Protein AF-A0A924CR63-F1 (afdb_monomer)

Foldseek 3Di:
DDDDPPPPPPPPPDDDPDDPPPDPPPPPVPPPPPDDDPVLVVLQVQLVVLCVVLVVCVVVVVLVSSLVSLVSSLVSCVVNVPLVSNLVSLLSNLVSCVSVVNLVSNLVSLVVSLVSCVVVVVLVSNLSSLQSNLVSCVSVLNLVSNLVSLVVSLVSCVVVVVLVSNLSSLQSNLSSCVSVVVLVSNLVSLVSSLVSCVVVVVLVSNLVSLQSNLVSCVSVVNLVSSLVSLVVSLVSCVVVVPLVSNLVSLCSNLVSCVVVVNLVSSLVSLVVSLVSCVVVVVLVSNLVSLCSNLVSCVVVVVLVSSLVSLVVSLVSCLVVVPPVSNVVSLVSNLVSCVVVVNVVVNVVSVPDDSDDD

Secondary structure (DSSP, 8-state):
-----------------------------TTSTT---HHHHHHHHHHHHHHHHHHHHHHTT-HHHHHHHHHHHHHHHHHTT-HHHHHHHHHHHHHHHHHTT-HHHHHHHHHHHHHHHHHHT-HHHHHHHHHHHHHHHHHTT-HHHHHHHHHHHHHHHHHHT-HHHHHHHHHHHHHHHHHTT-HHHHHHHHHHHHHHHHHHT-HHHHHHHHHHHHHHHHHTT-HHHHHHHHHHHHHHHHHTT-HHHHHHHHHHHHHHHHHTT-HHHHHHHHHHHHHHHHHTT-HHHHHHHHHHHHHHHHHTT-HHHHHHHHHHHHHHHHHTT-HHHHHHHHHHHHHHHHHHT-HHHHHHHHH--SS--

Nearest PDB structures (foldseek):
  6hc2-assembly1_C  TM=9.014E-01  e=1.783E-15  Homo sapiens
  5a6c-assembly2_A  TM=7.748E-01  e=2.358E-13  Homo sapiens
  4jhr-assembly1_B  TM=9.208E-01  e=1.010E-09  Mus musculus
  4jhr-assembly1_A  TM=9.208E-01  e=1.097E-09  Mus musculus
  5l9u-assembly1_O  TM=4.123E-01  e=1.560E-05  Homo sapiens

Structure (mmCIF, N/CA/C/O backbone):
data_AF-A0A924CR63-F1
#
_entry.id   AF-A0A924CR63-F1
#
loop_
_atom_site.group_PDB
_atom_site.id
_atom_site.type_symbol
_atom_site.label_atom_id
_atom_site.label_alt_id
_atom_site.label_comp_id
_atom_site.label_asym_id
_atom_site.label_entity_id
_atom_site.label_seq_id
_atom_site.pdbx_PDB_ins_code
_atom_site.Cartn_x
_atom_site.Cartn_y
_atom_site.Cartn_z
_atom_site.occupancy
_atom_site.B_iso_or_equiv
_atom_site.auth_seq_id
_atom_site.auth_comp_id
_atom_site.auth_asym_id
_atom_site.auth_atom_id
_atom_site.pdbx_PDB_model_num
ATOM 1 N N . MET A 1 1 ? -25.023 19.785 8.328 1.00 27.55 1 MET A N 1
ATOM 2 C CA . MET A 1 1 ? -24.451 18.640 7.590 1.00 27.55 1 MET A CA 1
ATOM 3 C C . MET A 1 1 ? -22.949 18.688 7.793 1.00 27.55 1 MET A C 1
ATOM 5 O O . MET A 1 1 ? -22.364 19.672 7.357 1.00 27.55 1 MET A O 1
ATOM 9 N N . PRO A 1 2 ? -22.331 17.762 8.539 1.00 28.20 2 PRO A N 1
ATOM 10 C CA . PRO A 1 2 ? -20.897 17.831 8.756 1.00 28.20 2 PRO A CA 1
ATOM 11 C C . PRO A 1 2 ? -20.175 17.216 7.554 1.00 28.20 2 PRO A C 1
ATOM 13 O O . PRO A 1 2 ? -20.495 16.112 7.120 1.00 28.20 2 PRO A O 1
ATOM 16 N N . GLN A 1 3 ? -19.227 17.977 7.011 1.00 23.59 3 GLN A N 1
ATOM 17 C CA . GLN A 1 3 ? -18.248 17.521 6.036 1.00 23.59 3 GLN A CA 1
ATOM 18 C C . GLN A 1 3 ? -17.446 16.378 6.665 1.00 23.59 3 GLN A C 1
ATOM 20 O O . GLN A 1 3 ? -16.714 16.579 7.631 1.00 23.59 3 GLN A O 1
ATOM 25 N N . THR A 1 4 ? -17.609 15.169 6.138 1.00 25.58 4 THR A N 1
ATOM 26 C CA . THR A 1 4 ? -16.697 14.061 6.400 1.00 25.58 4 THR A CA 1
ATOM 27 C C . THR A 1 4 ? -15.371 14.390 5.733 1.00 25.58 4 THR A C 1
ATOM 29 O O . THR A 1 4 ? -15.224 14.242 4.519 1.00 25.58 4 THR A O 1
ATOM 32 N N . SER A 1 5 ? -14.425 14.879 6.529 1.00 23.83 5 SER A N 1
ATOM 33 C CA . SER A 1 5 ? -13.012 14.934 6.187 1.00 23.83 5 SER A CA 1
ATOM 34 C C . SER A 1 5 ? -12.570 13.523 5.810 1.00 23.83 5 SER A C 1
ATOM 36 O O . SER A 1 5 ? -12.491 12.640 6.661 1.00 23.83 5 SER A O 1
ATOM 38 N N . ILE A 1 6 ? -12.351 13.298 4.517 1.00 25.81 6 ILE A N 1
ATOM 39 C CA . ILE A 1 6 ? -11.636 12.126 4.027 1.00 25.81 6 ILE A CA 1
ATOM 40 C C . ILE A 1 6 ? -10.208 12.316 4.535 1.00 25.81 6 ILE A C 1
ATOM 42 O O . ILE A 1 6 ? -9.458 13.126 3.993 1.00 25.81 6 ILE A O 1
ATOM 46 N N . GLU A 1 7 ? -9.875 11.653 5.645 1.00 23.75 7 GLU A N 1
ATOM 47 C CA . GLU A 1 7 ? -8.487 11.467 6.050 1.00 23.75 7 GLU A CA 1
ATOM 48 C C . GLU A 1 7 ? -7.761 10.887 4.836 1.00 23.75 7 GLU A C 1
ATOM 50 O O . GLU A 1 7 ? -8.135 9.836 4.310 1.00 23.75 7 GLU A O 1
ATOM 55 N N . ALA A 1 8 ? -6.778 11.634 4.338 1.00 24.23 8 ALA A N 1
ATOM 56 C CA . ALA A 1 8 ? -5.832 11.135 3.366 1.00 24.23 8 ALA A CA 1
ATOM 57 C C . ALA A 1 8 ? -5.124 9.948 4.023 1.00 24.23 8 ALA A C 1
ATOM 59 O O . ALA A 1 8 ? -4.232 10.133 4.851 1.00 24.23 8 ALA A O 1
ATOM 60 N N . ASP A 1 9 ? -5.576 8.735 3.698 1.00 25.98 9 ASP A N 1
ATOM 61 C CA . ASP A 1 9 ? -4.830 7.512 3.955 1.00 25.98 9 ASP A CA 1
ATOM 62 C C . ASP A 1 9 ? -3.443 7.732 3.348 1.00 25.98 9 ASP A C 1
ATOM 64 O O . ASP A 1 9 ? -3.281 7.774 2.124 1.00 25.98 9 ASP A O 1
ATOM 68 N N . GLY A 1 10 ? -2.457 7.938 4.221 1.00 22.62 10 GLY A N 1
ATOM 69 C CA . GLY A 1 10 ? -1.055 7.897 3.860 1.00 22.62 10 GLY A CA 1
ATOM 70 C C . GLY A 1 10 ? -0.820 6.579 3.145 1.00 22.62 10 GLY A C 1
ATOM 71 O O . GLY A 1 10 ? -0.908 5.507 3.743 1.00 22.62 10 GLY A O 1
ATOM 72 N N . VAL A 1 11 ? -0.597 6.662 1.839 1.00 27.42 11 VAL A N 1
ATOM 73 C CA . VAL A 1 11 ? -0.091 5.547 1.057 1.00 27.42 11 VAL A CA 1
ATOM 74 C C . VAL A 1 11 ? 1.326 5.328 1.574 1.00 27.42 11 VAL A C 1
ATOM 76 O O . VAL A 1 11 ? 2.239 6.054 1.191 1.00 27.42 11 VAL A O 1
ATOM 79 N N . GLU A 1 12 ? 1.486 4.388 2.508 1.00 25.31 12 GLU A N 1
ATOM 80 C CA . GLU A 1 12 ? 2.774 3.745 2.766 1.00 25.31 12 GLU A CA 1
ATOM 81 C C . GLU A 1 12 ? 3.314 3.307 1.401 1.00 25.31 12 GLU A C 1
ATOM 83 O O . GLU A 1 12 ? 2.730 2.460 0.719 1.00 25.31 12 GLU A O 1
ATOM 88 N N . ALA A 1 13 ? 4.380 3.976 0.966 1.00 29.59 13 ALA A N 1
ATOM 89 C CA . ALA A 1 13 ? 5.203 3.559 -0.150 1.00 29.59 13 ALA A CA 1
ATOM 90 C C . ALA A 1 13 ? 5.999 2.325 0.297 1.00 29.59 13 ALA A C 1
ATOM 92 O O . ALA A 1 13 ? 7.188 2.412 0.584 1.00 29.59 13 ALA A O 1
ATOM 93 N N . ASP A 1 14 ? 5.326 1.182 0.394 1.00 26.48 14 ASP A N 1
ATOM 94 C CA . ASP A 1 14 ? 5.974 -0.102 0.641 1.00 26.48 14 ASP A CA 1
ATOM 95 C C . ASP A 1 14 ? 6.389 -0.724 -0.700 1.00 26.48 14 ASP A C 1
ATOM 97 O O . ASP A 1 14 ? 5.614 -1.380 -1.391 1.00 26.48 14 ASP A O 1
ATOM 101 N N . ILE A 1 15 ? 7.623 -0.381 -1.078 1.00 32.31 15 ILE A N 1
ATOM 102 C CA . ILE A 1 15 ? 8.699 -1.245 -1.588 1.00 32.31 15 ILE A CA 1
ATOM 103 C C . ILE A 1 15 ? 8.268 -2.456 -2.441 1.00 32.31 15 ILE A C 1
ATOM 105 O O . ILE A 1 15 ? 7.915 -3.511 -1.924 1.00 32.31 15 ILE A O 1
ATOM 109 N N . GLU A 1 16 ? 8.523 -2.358 -3.748 1.00 28.19 16 GLU A N 1
ATOM 110 C CA . GLU A 1 16 ? 9.057 -3.476 -4.539 1.00 28.19 16 GLU A CA 1
ATOM 111 C C . GLU A 1 16 ? 10.405 -3.052 -5.140 1.00 28.19 16 GLU A C 1
ATOM 113 O O . GLU A 1 16 ? 10.530 -2.689 -6.309 1.00 28.19 16 GLU A O 1
ATOM 118 N N . GLY A 1 17 ? 11.433 -3.076 -4.294 1.00 31.41 17 GLY A N 1
ATOM 119 C CA . GLY A 1 17 ? 12.785 -3.395 -4.725 1.00 31.41 17 GLY A CA 1
ATOM 120 C C . GLY A 1 17 ? 12.965 -4.901 -4.573 1.00 31.41 17 GLY A C 1
ATOM 121 O O . GLY A 1 17 ? 13.127 -5.366 -3.455 1.00 31.41 17 GLY A O 1
ATOM 122 N N . ASP A 1 18 ? 12.836 -5.652 -5.667 1.00 28.55 18 ASP A N 1
ATOM 123 C CA . ASP A 1 18 ? 13.670 -6.829 -5.958 1.00 28.55 18 ASP A CA 1
ATOM 124 C C . ASP A 1 18 ? 13.245 -7.485 -7.278 1.00 28.55 18 ASP A C 1
ATOM 126 O O . ASP A 1 18 ? 12.455 -8.422 -7.327 1.00 28.55 18 ASP A O 1
ATOM 130 N N . LEU A 1 19 ? 13.828 -7.005 -8.377 1.00 29.36 19 LEU A N 1
ATOM 131 C CA . LEU A 1 19 ? 14.156 -7.830 -9.541 1.00 29.36 19 LEU A CA 1
ATOM 132 C C . LEU A 1 19 ? 15.479 -7.324 -10.132 1.00 29.36 19 LEU A C 1
ATOM 134 O O . LEU A 1 19 ? 15.570 -6.997 -11.316 1.00 29.36 19 LEU A O 1
ATOM 138 N N . LEU A 1 20 ? 16.542 -7.307 -9.319 1.00 28.73 20 LEU A N 1
ATOM 139 C CA . LEU A 1 20 ? 17.886 -7.488 -9.863 1.00 28.73 20 LEU A CA 1
ATOM 140 C C . LEU A 1 20 ? 18.015 -8.957 -10.265 1.00 28.73 20 LEU A C 1
ATOM 142 O O . LEU A 1 20 ? 18.600 -9.793 -9.575 1.00 28.73 20 LEU A O 1
ATOM 146 N N . GLY A 1 21 ? 17.447 -9.266 -11.430 1.00 27.75 21 GLY A N 1
ATOM 147 C CA . GLY A 1 21 ? 17.858 -10.413 -12.213 1.00 27.75 21 GLY A CA 1
ATOM 148 C C . GLY A 1 21 ? 19.340 -10.261 -12.534 1.00 27.75 21 GLY A C 1
ATOM 149 O O . GLY A 1 21 ? 19.719 -9.677 -13.546 1.00 27.75 21 GLY A O 1
ATOM 150 N N . ARG A 1 22 ? 20.195 -10.803 -11.665 1.00 36.75 22 ARG A N 1
ATOM 151 C CA . ARG A 1 22 ? 21.534 -11.235 -12.047 1.00 36.75 22 ARG A CA 1
ATOM 152 C C . ARG A 1 22 ? 21.382 -12.300 -13.125 1.00 36.75 22 ARG A C 1
ATOM 154 O O . ARG A 1 22 ? 21.142 -13.458 -12.812 1.00 36.75 22 ARG A O 1
ATOM 161 N N . SER A 1 23 ? 21.501 -11.883 -14.378 1.00 34.22 23 SER A N 1
ATOM 162 C CA . SER A 1 23 ? 22.134 -12.614 -15.484 1.00 34.22 23 SER A CA 1
ATOM 163 C C . SER A 1 23 ? 21.807 -11.889 -16.788 1.00 34.22 23 SER A C 1
ATOM 165 O O . SER A 1 23 ? 21.026 -12.359 -17.606 1.00 34.22 23 SER A O 1
ATOM 167 N N . GLY A 1 24 ? 22.410 -10.718 -16.964 1.00 31.97 24 GLY A N 1
ATOM 168 C CA . GLY A 1 24 ? 22.628 -10.114 -18.273 1.00 31.97 24 GLY A CA 1
ATOM 169 C C . GLY A 1 24 ? 24.123 -9.913 -18.450 1.00 31.97 24 GLY A C 1
ATOM 170 O O . GLY A 1 24 ? 24.583 -8.787 -18.598 1.00 31.97 24 GLY A O 1
ATOM 171 N N . ARG A 1 25 ? 24.910 -10.991 -18.321 1.00 33.25 25 ARG A N 1
ATOM 172 C CA . ARG A 1 25 ? 26.261 -10.981 -18.885 1.00 33.25 25 ARG A CA 1
ATOM 173 C C . ARG A 1 25 ? 26.019 -10.763 -20.373 1.00 33.25 25 ARG A C 1
ATOM 175 O O . ARG A 1 25 ? 25.264 -11.534 -20.953 1.00 33.25 25 ARG A O 1
ATOM 182 N N . LEU A 1 26 ? 26.544 -9.674 -20.932 1.00 33.28 26 LEU A N 1
ATOM 183 C CA . LEU A 1 26 ? 26.543 -9.471 -22.374 1.00 33.28 26 LEU A CA 1
ATOM 184 C C . LEU A 1 26 ? 27.079 -10.764 -22.993 1.00 33.28 26 LEU A C 1
ATOM 186 O O . LEU A 1 26 ? 28.267 -11.065 -22.846 1.00 33.28 26 LEU A O 1
ATOM 190 N N . ASP A 1 27 ? 26.203 -11.534 -23.637 1.00 30.89 27 ASP A N 1
ATOM 191 C CA . ASP A 1 27 ? 26.621 -12.416 -24.711 1.00 30.89 27 ASP A CA 1
ATOM 192 C C . ASP A 1 27 ? 27.121 -11.464 -25.793 1.00 30.89 27 ASP A C 1
ATOM 194 O O . ASP A 1 27 ? 26.379 -10.963 -26.636 1.00 30.89 27 ASP A O 1
ATOM 198 N N . LEU A 1 28 ? 28.403 -11.119 -25.677 1.00 37.50 28 LEU A N 1
ATOM 199 C CA . LEU A 1 28 ? 29.185 -10.574 -26.766 1.00 37.50 28 LEU A CA 1
ATOM 200 C C . LEU A 1 28 ? 29.278 -11.706 -27.790 1.00 37.50 28 LEU A C 1
ATOM 202 O O . LEU A 1 28 ? 30.266 -12.439 -27.833 1.00 37.50 28 LEU A O 1
ATOM 206 N N . GLU A 1 29 ? 28.208 -11.893 -28.566 1.00 32.44 29 GLU A N 1
ATOM 207 C CA . GLU A 1 29 ? 28.282 -12.651 -29.802 1.00 32.44 29 GLU A CA 1
ATOM 208 C C . GLU A 1 29 ? 29.437 -12.062 -30.610 1.00 32.44 29 GLU A C 1
ATOM 210 O O . GLU A 1 29 ? 29.527 -10.862 -30.885 1.00 32.44 29 GLU A O 1
ATOM 215 N N . SER A 1 30 ? 30.389 -12.937 -30.896 1.00 41.12 30 SER A N 1
ATOM 216 C CA . SER A 1 30 ? 31.746 -12.651 -31.334 1.00 41.12 30 SER A CA 1
ATOM 217 C C . SER A 1 30 ? 31.839 -12.164 -32.787 1.00 41.12 30 SER A C 1
ATOM 219 O O . SER A 1 30 ? 32.755 -12.562 -33.503 1.00 41.12 30 SER A O 1
ATOM 221 N N . SER A 1 31 ? 30.907 -11.326 -33.252 1.00 37.03 31 SER A N 1
ATOM 222 C CA . SER A 1 31 ? 30.928 -10.771 -34.613 1.00 37.03 31 SER A CA 1
ATOM 223 C C . SER A 1 31 ? 30.683 -9.260 -34.717 1.00 37.03 31 SER A C 1
ATOM 225 O O . SER A 1 31 ? 30.613 -8.762 -35.837 1.00 37.03 31 SER A O 1
ATOM 227 N N . SER A 1 32 ? 30.590 -8.513 -33.609 1.00 40.94 32 SER A N 1
ATOM 228 C CA . SER A 1 32 ? 30.430 -7.040 -33.627 1.00 40.94 32 SER A CA 1
ATOM 229 C C . SER A 1 32 ? 31.547 -6.248 -32.932 1.00 40.94 32 SER A C 1
ATOM 231 O O . SER A 1 32 ? 31.549 -5.024 -32.982 1.00 40.94 32 SER A O 1
ATOM 233 N N . VAL A 1 33 ? 32.557 -6.908 -32.352 1.00 44.81 33 VAL A N 1
ATOM 234 C CA . VAL A 1 33 ? 33.666 -6.250 -31.615 1.00 44.81 33 VAL A CA 1
ATOM 235 C C . VAL A 1 33 ? 34.689 -5.565 -32.551 1.00 44.81 33 VAL A C 1
ATOM 237 O O . VAL A 1 33 ? 35.770 -5.178 -32.129 1.00 44.81 33 VAL A O 1
ATOM 240 N N . SER A 1 34 ? 34.389 -5.400 -33.840 1.00 49.12 34 SER A N 1
ATOM 241 C CA . SER A 1 34 ? 35.403 -5.010 -34.827 1.00 49.12 34 SER A CA 1
ATOM 242 C C . SER A 1 34 ? 35.594 -3.502 -35.045 1.00 49.12 34 SER A C 1
ATOM 244 O O . SER A 1 34 ? 36.440 -3.170 -35.868 1.00 49.12 34 SER A O 1
ATOM 246 N N . GLU A 1 35 ? 34.888 -2.580 -34.374 1.00 56.25 35 GLU A N 1
ATOM 247 C CA . GLU A 1 35 ? 35.046 -1.148 -34.720 1.00 56.25 35 GLU A CA 1
ATOM 248 C C . GLU A 1 35 ? 34.581 -0.119 -33.661 1.00 56.25 35 GLU A C 1
ATOM 250 O O . GLU A 1 35 ? 34.143 0.965 -34.019 1.00 56.25 35 GLU A O 1
ATOM 255 N N . MET A 1 36 ? 34.675 -0.404 -32.354 1.00 60.12 36 MET A N 1
ATOM 256 C CA . MET A 1 36 ? 34.447 0.643 -31.336 1.00 60.12 36 MET A CA 1
ATOM 257 C C . MET A 1 36 ? 35.751 1.380 -31.010 1.00 60.12 36 MET A C 1
ATOM 259 O O . MET A 1 36 ? 36.743 0.750 -30.637 1.00 60.12 36 MET A O 1
ATOM 263 N N . CYS A 1 37 ? 35.754 2.711 -31.109 1.00 78.12 37 CYS A N 1
ATOM 264 C CA . CYS A 1 37 ? 36.900 3.523 -30.685 1.00 78.12 37 CYS A CA 1
ATOM 265 C C . CYS A 1 37 ? 37.052 3.494 -29.152 1.00 78.12 37 CYS A C 1
ATOM 267 O O . CYS A 1 37 ? 36.063 3.422 -28.422 1.00 78.12 37 CYS A O 1
ATOM 269 N N . GLU A 1 38 ? 38.282 3.629 -28.638 1.00 79.50 38 GLU A N 1
ATOM 270 C CA . GLU A 1 38 ? 38.566 3.639 -27.187 1.00 79.50 38 GLU A CA 1
ATOM 271 C C . GLU A 1 38 ? 37.715 4.666 -26.414 1.00 79.50 38 GLU A C 1
ATOM 273 O O . GLU A 1 38 ? 37.311 4.412 -25.278 1.00 79.50 38 GLU A O 1
ATOM 278 N N . SER A 1 39 ? 37.377 5.797 -27.045 1.00 82.88 39 SER A N 1
ATOM 279 C CA . SER A 1 39 ? 36.491 6.813 -26.469 1.00 82.88 39 SER A CA 1
ATOM 280 C C . SER A 1 39 ? 35.054 6.322 -26.280 1.00 82.88 39 SER A C 1
ATOM 282 O O . SER A 1 39 ? 34.447 6.617 -25.260 1.00 82.88 39 SER A O 1
ATOM 284 N N . GLU A 1 40 ? 34.504 5.552 -27.220 1.00 86.62 40 GLU A N 1
ATOM 285 C CA . GLU A 1 40 ? 33.133 5.030 -27.128 1.00 86.62 40 GLU A CA 1
ATOM 286 C C . GLU A 1 40 ? 33.019 3.955 -26.045 1.00 86.62 40 GLU A C 1
ATOM 288 O O . GLU A 1 40 ? 32.021 3.885 -25.331 1.00 86.62 40 GLU A O 1
ATOM 293 N N . VAL A 1 41 ? 34.072 3.148 -25.878 1.00 88.75 41 VAL A N 1
ATOM 294 C CA . VAL A 1 41 ? 34.162 2.164 -24.792 1.00 88.75 41 VAL A CA 1
ATOM 295 C C . VAL A 1 41 ? 34.227 2.862 -23.429 1.00 88.75 41 VAL A C 1
ATOM 297 O O . VAL A 1 41 ? 33.552 2.435 -22.491 1.00 88.75 41 VAL A O 1
ATOM 300 N N . ALA A 1 42 ? 34.992 3.953 -23.313 1.00 90.56 42 ALA A N 1
ATOM 301 C CA . ALA A 1 42 ? 35.067 4.742 -22.084 1.00 90.56 42 ALA A CA 1
ATOM 302 C C . ALA A 1 42 ? 33.716 5.391 -21.726 1.00 90.56 42 ALA A C 1
ATOM 304 O O . ALA A 1 42 ? 33.281 5.309 -20.578 1.00 90.56 42 ALA A O 1
ATOM 305 N N . GLU A 1 43 ? 33.029 5.973 -22.711 1.00 92.38 43 GLU A N 1
ATOM 306 C CA . GLU A 1 43 ? 31.689 6.558 -22.564 1.00 92.38 43 GLU A CA 1
ATOM 307 C C . GLU A 1 43 ? 30.644 5.506 -22.150 1.00 92.38 43 GLU A C 1
ATOM 309 O O . GLU A 1 43 ? 29.862 5.731 -21.226 1.00 92.38 43 GLU A O 1
ATOM 314 N N . ALA A 1 44 ? 30.667 4.317 -22.764 1.00 91.31 44 ALA A N 1
ATOM 315 C CA . ALA A 1 44 ? 29.794 3.205 -22.388 1.00 91.31 44 ALA A CA 1
ATOM 316 C C . ALA A 1 44 ? 30.035 2.728 -20.945 1.00 91.31 44 ALA A C 1
ATOM 318 O O . ALA A 1 44 ? 29.083 2.490 -20.200 1.00 91.31 44 ALA A O 1
ATOM 319 N N . LEU A 1 45 ? 31.300 2.620 -20.525 1.00 94.06 45 LEU A N 1
ATOM 320 C CA . LEU A 1 45 ? 31.650 2.224 -19.160 1.00 94.06 45 LEU A CA 1
ATOM 321 C C . LEU A 1 45 ? 31.234 3.287 -18.134 1.00 94.06 45 LEU A C 1
ATOM 323 O O . LEU A 1 45 ? 30.729 2.944 -17.061 1.00 94.06 45 LEU A O 1
ATOM 327 N N . ALA A 1 46 ? 31.408 4.570 -18.464 1.00 94.94 46 ALA A N 1
ATOM 328 C CA . ALA A 1 46 ? 30.938 5.678 -17.639 1.00 94.94 46 ALA A CA 1
ATOM 329 C C . ALA A 1 46 ? 29.410 5.631 -17.483 1.00 94.94 46 ALA A C 1
ATOM 331 O O . ALA A 1 46 ? 28.911 5.696 -16.360 1.00 94.94 46 ALA A O 1
ATOM 332 N N . ALA A 1 47 ? 28.675 5.426 -18.582 1.00 95.94 47 ALA A N 1
ATOM 333 C CA . ALA A 1 47 ? 27.220 5.296 -18.562 1.00 95.94 47 ALA A CA 1
ATOM 334 C C . ALA A 1 47 ? 26.752 4.160 -17.641 1.00 95.94 47 ALA A C 1
ATOM 336 O O . ALA A 1 47 ? 25.895 4.378 -16.785 1.00 95.94 47 ALA A O 1
ATOM 337 N N . GLU A 1 48 ? 27.332 2.963 -17.771 1.00 95.56 48 GLU A N 1
ATOM 338 C CA . GLU A 1 48 ? 26.984 1.823 -16.914 1.00 95.56 48 GLU A CA 1
ATOM 339 C C . GLU A 1 48 ? 27.353 2.087 -15.445 1.00 95.56 48 GLU A C 1
ATOM 341 O O . GLU A 1 48 ? 26.586 1.738 -14.549 1.00 95.56 48 GLU A O 1
ATOM 346 N N . THR A 1 49 ? 28.464 2.781 -15.176 1.00 97.12 49 THR A N 1
ATOM 347 C CA . THR A 1 49 ? 28.845 3.182 -13.808 1.00 97.12 49 THR A CA 1
ATOM 348 C C . THR A 1 49 ? 27.797 4.101 -13.184 1.00 97.12 49 THR A C 1
ATOM 350 O O . THR A 1 49 ? 27.371 3.870 -12.052 1.00 97.12 49 THR A O 1
ATOM 353 N N . PHE A 1 50 ? 27.326 5.100 -13.934 1.00 98.06 50 PHE A N 1
ATOM 354 C CA . PHE A 1 50 ? 26.246 5.975 -13.487 1.00 98.06 50 PHE A CA 1
ATOM 355 C C . PHE A 1 50 ? 24.934 5.216 -13.279 1.00 98.06 50 PHE A C 1
ATOM 357 O O . PHE A 1 50 ? 24.258 5.452 -12.285 1.00 98.06 50 PHE A O 1
ATOM 364 N N . VAL A 1 51 ? 24.579 4.258 -14.144 1.00 97.44 51 VAL A N 1
ATOM 365 C CA . VAL A 1 51 ? 23.387 3.420 -13.919 1.00 97.44 51 VAL A CA 1
ATOM 366 C C . VAL A 1 51 ? 23.501 2.641 -12.607 1.00 97.44 51 VAL A C 1
ATOM 368 O O . VAL A 1 51 ? 22.549 2.633 -11.831 1.00 97.44 51 VAL A O 1
ATOM 371 N N . GLN A 1 52 ? 24.647 2.013 -12.328 1.00 96.88 52 GLN A N 1
ATOM 372 C CA . GLN A 1 52 ? 24.837 1.262 -11.081 1.00 96.88 52 GLN A CA 1
ATOM 373 C C . GLN A 1 52 ? 24.793 2.169 -9.844 1.00 96.88 52 GLN A C 1
ATOM 375 O O . GLN A 1 52 ? 24.115 1.838 -8.873 1.00 96.88 52 GLN A O 1
ATOM 380 N N . SER A 1 53 ? 25.459 3.327 -9.899 1.00 97.31 53 SER A N 1
ATOM 381 C CA . SER A 1 53 ? 25.408 4.341 -8.837 1.00 97.31 53 SER A CA 1
ATOM 382 C C . SER A 1 53 ? 23.975 4.824 -8.596 1.00 97.31 53 SER A C 1
ATOM 384 O O . SER A 1 53 ? 23.501 4.836 -7.461 1.00 97.31 53 SER A O 1
ATOM 386 N N . GLY A 1 54 ? 23.235 5.117 -9.668 1.00 97.38 54 GLY A N 1
ATOM 387 C CA . GLY A 1 54 ? 21.855 5.579 -9.576 1.00 97.38 54 GLY A CA 1
ATOM 388 C C . GLY A 1 54 ? 20.919 4.538 -8.962 1.00 97.38 54 GLY A C 1
ATOM 389 O O . GLY A 1 54 ? 20.086 4.883 -8.125 1.00 97.38 54 GLY A O 1
ATOM 390 N N . LEU A 1 55 ? 21.081 3.257 -9.313 1.00 96.44 55 LEU A N 1
ATOM 391 C CA . LEU A 1 55 ? 20.326 2.163 -8.689 1.00 96.44 55 LEU A CA 1
ATOM 392 C C . LEU A 1 55 ? 20.646 2.050 -7.192 1.00 96.44 55 LEU A C 1
ATOM 394 O O . LEU A 1 55 ? 19.730 1.943 -6.383 1.00 96.44 55 LEU A O 1
ATOM 398 N N . GLN A 1 56 ? 21.920 2.166 -6.811 1.00 96.94 56 GLN A N 1
ATOM 399 C CA . GLN A 1 56 ? 22.332 2.131 -5.409 1.00 96.94 56 GLN A CA 1
ATOM 400 C C . GLN A 1 56 ? 21.756 3.303 -4.599 1.00 96.94 56 GLN A C 1
ATOM 402 O O . GLN A 1 56 ? 21.265 3.097 -3.489 1.00 96.94 56 GLN A O 1
ATOM 407 N N . HIS A 1 57 ? 21.794 4.525 -5.136 1.00 96.88 57 HIS A N 1
ATOM 408 C CA . HIS A 1 57 ? 21.182 5.687 -4.490 1.00 96.88 57 HIS A CA 1
ATOM 409 C C . HIS A 1 57 ? 19.663 5.525 -4.365 1.00 96.88 57 HIS A C 1
ATOM 411 O O . HIS A 1 57 ? 19.090 5.866 -3.331 1.00 96.88 57 HIS A O 1
ATOM 417 N N . GLN A 1 58 ? 19.009 4.937 -5.370 1.00 94.12 58 GLN A N 1
ATOM 418 C CA . GLN A 1 58 ? 17.580 4.642 -5.317 1.00 94.12 58 GLN A CA 1
ATOM 419 C C . GLN A 1 58 ? 17.241 3.629 -4.216 1.00 94.12 58 GLN A C 1
ATOM 421 O O . GLN A 1 58 ? 16.290 3.855 -3.469 1.00 94.12 58 GLN A O 1
ATOM 426 N N . ASP A 1 59 ? 18.036 2.567 -4.064 1.00 93.31 59 ASP A N 1
ATOM 427 C CA . ASP A 1 59 ? 17.862 1.568 -3.000 1.00 93.31 59 ASP A CA 1
ATOM 428 C C . ASP A 1 59 ? 18.071 2.170 -1.597 1.00 93.31 59 ASP A C 1
ATOM 430 O O . ASP A 1 59 ? 17.480 1.717 -0.617 1.00 93.31 59 ASP A O 1
ATOM 434 N N . GLN A 1 60 ? 18.884 3.225 -1.493 1.00 94.62 60 GLN A N 1
ATOM 435 C CA . GLN A 1 60 ? 19.097 3.998 -0.263 1.00 94.62 60 GLN A CA 1
ATOM 436 C C . GLN A 1 60 ? 18.019 5.067 -0.020 1.00 94.62 60 GLN A C 1
ATOM 438 O O . GLN A 1 60 ? 17.999 5.683 1.046 1.00 94.62 60 GLN A O 1
ATOM 443 N N . GLY A 1 61 ? 17.131 5.303 -0.991 1.00 93.31 61 GLY A N 1
ATOM 444 C CA . GLY A 1 61 ? 16.129 6.368 -0.954 1.00 93.31 61 GLY A CA 1
ATOM 445 C C . GLY A 1 61 ? 16.672 7.768 -1.269 1.00 93.31 61 GLY A C 1
ATOM 446 O O . GLY A 1 61 ? 15.929 8.743 -1.145 1.00 93.31 61 GLY A O 1
ATOM 447 N N . ASP A 1 62 ? 17.931 7.901 -1.701 1.00 96.44 62 ASP A N 1
ATOM 448 C CA . ASP A 1 62 ? 18.496 9.166 -2.187 1.00 96.44 62 ASP A CA 1
ATOM 449 C C . ASP A 1 62 ? 18.104 9.396 -3.653 1.00 96.44 62 ASP A C 1
ATOM 451 O O . ASP A 1 62 ? 18.888 9.268 -4.598 1.00 96.44 62 ASP A O 1
ATOM 455 N N . TYR A 1 63 ? 16.829 9.726 -3.855 1.00 96.25 63 TYR A N 1
ATOM 456 C CA . TYR A 1 63 ? 16.286 9.910 -5.197 1.00 96.25 63 TYR A CA 1
ATOM 457 C C . TYR A 1 63 ? 16.892 11.112 -5.929 1.00 96.25 63 TYR A C 1
ATOM 459 O O . TYR A 1 63 ? 16.905 11.125 -7.158 1.00 96.25 63 TYR A O 1
ATOM 467 N N . ALA A 1 64 ? 17.404 12.117 -5.212 1.00 96.56 64 ALA A N 1
ATOM 468 C CA . ALA A 1 64 ? 18.013 13.286 -5.836 1.00 96.56 64 ALA A CA 1
ATOM 469 C C . ALA A 1 64 ? 19.312 12.908 -6.559 1.00 96.56 64 ALA A C 1
ATOM 471 O O . ALA A 1 64 ? 19.479 13.262 -7.730 1.00 96.56 64 ALA A O 1
ATOM 472 N N . GLN A 1 65 ? 20.188 12.143 -5.898 1.00 97.00 65 GLN A N 1
ATOM 473 C CA . GLN A 1 65 ? 21.411 11.647 -6.531 1.00 97.00 65 GLN A CA 1
ATOM 474 C C . GLN A 1 65 ? 21.118 10.587 -7.590 1.00 97.00 65 GLN A C 1
ATOM 476 O O . GLN A 1 65 ? 21.684 10.652 -8.679 1.00 97.00 65 GLN A O 1
ATOM 481 N N . ALA A 1 66 ? 20.158 9.688 -7.342 1.00 97.94 66 ALA A N 1
ATOM 482 C CA . ALA A 1 66 ? 19.744 8.700 -8.339 1.00 97.94 66 ALA A CA 1
ATOM 483 C C . ALA A 1 66 ? 19.297 9.355 -9.659 1.00 97.94 66 ALA A C 1
ATOM 485 O O . ALA A 1 66 ? 19.712 8.945 -10.743 1.00 97.94 66 ALA A O 1
ATOM 486 N N . ILE A 1 67 ? 18.491 10.419 -9.576 1.00 98.31 67 ILE A N 1
ATOM 487 C CA . ILE A 1 67 ? 18.046 11.195 -10.742 1.00 98.31 67 ILE A CA 1
ATOM 488 C C . ILE A 1 67 ? 19.240 11.802 -11.488 1.00 98.31 67 ILE A C 1
ATOM 490 O O . ILE A 1 67 ? 19.277 11.751 -12.719 1.00 98.31 67 ILE A O 1
ATOM 494 N N . GLN A 1 68 ? 20.212 12.371 -10.769 1.00 98.06 68 GLN A N 1
ATOM 495 C CA . GLN A 1 68 ? 21.391 12.977 -11.386 1.00 98.06 68 GLN A CA 1
ATOM 496 C C . GLN A 1 68 ? 22.267 11.931 -12.087 1.00 98.06 68 GLN A C 1
ATOM 498 O O . GLN A 1 68 ? 22.693 12.148 -13.224 1.00 98.06 68 GLN A O 1
ATOM 503 N N . ASP A 1 69 ? 22.482 10.786 -11.447 1.00 98.12 69 ASP A N 1
ATOM 504 C CA . ASP A 1 69 ? 23.226 9.667 -12.014 1.00 98.12 69 ASP A CA 1
ATOM 505 C C . ASP A 1 69 ? 22.557 9.149 -13.293 1.00 98.12 69 ASP A C 1
ATOM 507 O O . ASP A 1 69 ? 23.203 9.038 -14.337 1.00 98.12 69 ASP A O 1
ATOM 511 N N . PHE A 1 70 ? 21.239 8.923 -13.282 1.00 98.31 70 PHE A N 1
ATOM 512 C CA . PHE A 1 70 ? 20.539 8.475 -14.486 1.00 98.31 70 PHE A CA 1
ATOM 513 C C . PHE A 1 70 ? 20.538 9.525 -15.608 1.00 98.31 70 PHE A C 1
ATOM 515 O O . PHE A 1 70 ? 20.631 9.156 -16.779 1.00 98.31 70 PHE A O 1
ATOM 522 N N . LEU A 1 71 ? 20.494 10.824 -15.293 1.00 98.25 71 LEU A N 1
ATOM 523 C CA . LEU A 1 71 ? 20.648 11.889 -16.295 1.00 98.25 71 LEU A CA 1
ATOM 524 C C . LEU A 1 71 ? 22.033 11.866 -16.955 1.00 98.25 71 LEU A C 1
ATOM 526 O O . LEU A 1 71 ? 22.137 12.007 -18.180 1.00 98.25 71 LEU A O 1
ATOM 530 N N . ASN A 1 72 ? 23.085 11.650 -16.165 1.00 97.88 72 ASN A N 1
ATOM 531 C CA . ASN A 1 72 ? 24.441 11.497 -16.685 1.00 97.88 72 ASN A CA 1
ATOM 532 C C . ASN A 1 72 ? 24.523 10.257 -17.585 1.00 97.88 72 ASN A C 1
ATOM 534 O O . ASN A 1 72 ? 24.974 10.361 -18.725 1.00 97.88 72 ASN A O 1
ATOM 538 N N . ALA A 1 73 ? 23.983 9.116 -17.142 1.00 98.06 73 ALA A N 1
ATOM 539 C CA . ALA A 1 73 ? 23.931 7.894 -17.945 1.00 98.06 73 ALA A CA 1
ATOM 540 C C . ALA A 1 73 ? 23.218 8.100 -19.294 1.00 98.06 73 ALA A C 1
ATOM 542 O O . ALA A 1 73 ? 23.744 7.708 -20.332 1.00 98.06 73 ALA A O 1
ATOM 543 N N . VAL A 1 74 ? 22.054 8.765 -19.306 1.00 98.06 74 VAL A N 1
ATOM 544 C CA . VAL A 1 74 ? 21.326 9.112 -20.543 1.00 98.06 74 VAL A CA 1
ATOM 545 C C . VAL A 1 74 ? 22.189 9.961 -21.479 1.00 98.06 74 VAL A C 1
ATOM 547 O O . VAL A 1 74 ? 22.175 9.747 -22.690 1.00 98.06 74 VAL A O 1
ATOM 550 N N . THR A 1 75 ? 22.946 10.914 -20.935 1.00 97.62 75 THR A N 1
ATOM 551 C CA . THR A 1 75 ? 23.832 11.786 -21.721 1.00 97.62 75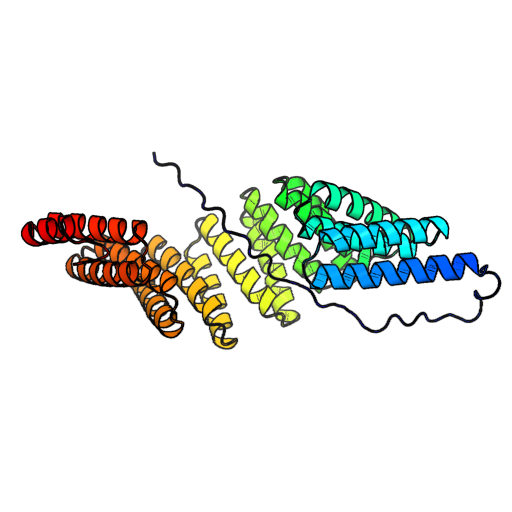 THR A CA 1
ATOM 552 C C . THR A 1 75 ? 24.941 10.982 -22.398 1.00 97.62 75 THR A C 1
ATOM 554 O O . THR A 1 75 ? 25.137 11.120 -23.606 1.00 97.62 75 THR A O 1
ATOM 557 N N . HIS A 1 76 ? 25.597 10.090 -21.654 1.00 96.56 76 HIS A N 1
ATOM 558 C CA . HIS A 1 76 ? 26.638 9.210 -22.185 1.00 96.56 76 HIS A CA 1
ATOM 559 C C . HIS A 1 76 ? 26.086 8.233 -23.235 1.00 96.56 76 HIS A C 1
ATOM 561 O O . HIS A 1 76 ? 26.635 8.133 -24.330 1.00 96.56 76 HIS A O 1
ATOM 567 N N . TYR A 1 77 ? 24.945 7.581 -22.977 1.00 96.94 77 TYR A N 1
ATOM 568 C CA . TYR A 1 77 ? 24.328 6.680 -23.959 1.00 96.94 77 TYR A CA 1
ATOM 569 C C . TYR A 1 77 ? 23.923 7.385 -25.256 1.00 96.94 77 TYR A C 1
ATOM 571 O O . TYR A 1 77 ? 24.078 6.809 -26.332 1.00 96.94 77 TYR A O 1
ATOM 579 N N . ARG A 1 78 ? 23.460 8.638 -25.179 1.00 95.81 78 ARG A N 1
ATOM 580 C CA . ARG A 1 78 ? 23.176 9.455 -26.367 1.00 95.81 78 ARG A CA 1
ATOM 581 C C . ARG A 1 78 ? 24.426 9.782 -27.169 1.00 95.81 78 ARG A C 1
ATOM 583 O O . ARG A 1 78 ? 24.360 9.760 -28.396 1.00 95.81 78 ARG A O 1
ATOM 590 N N . ALA A 1 79 ? 25.541 10.080 -26.500 1.00 95.00 79 ALA A N 1
ATOM 591 C CA . ALA A 1 79 ? 26.799 10.422 -27.161 1.00 95.00 79 ALA A CA 1
ATOM 592 C C . ALA A 1 79 ? 27.306 9.278 -28.052 1.00 95.00 79 ALA A C 1
ATOM 594 O O . ALA A 1 79 ? 27.744 9.522 -29.173 1.00 95.00 79 ALA A O 1
ATOM 595 N N . ILE A 1 80 ? 27.154 8.035 -27.588 1.00 95.50 80 ILE A N 1
ATOM 596 C CA . ILE A 1 80 ? 27.528 6.820 -28.329 1.00 95.50 80 ILE A CA 1
ATOM 597 C C . ILE A 1 80 ? 26.369 6.200 -29.128 1.00 95.50 80 ILE A C 1
ATOM 599 O O . ILE A 1 80 ? 26.482 5.073 -29.600 1.00 95.50 80 ILE A O 1
ATOM 603 N N . GLN A 1 81 ? 25.229 6.893 -29.239 1.00 94.75 81 GLN A N 1
ATOM 604 C CA . GLN A 1 81 ? 24.025 6.423 -29.944 1.00 94.75 81 GLN A CA 1
ATOM 605 C C . GLN A 1 81 ? 23.517 5.036 -29.490 1.00 94.75 81 GLN A C 1
ATOM 607 O O . GLN A 1 81 ? 22.896 4.295 -30.255 1.00 94.75 81 GLN A O 1
ATOM 612 N N . ASN A 1 82 ? 23.732 4.682 -28.221 1.00 95.00 82 ASN A N 1
ATOM 613 C CA . ASN A 1 82 ? 23.263 3.428 -27.644 1.00 95.00 82 ASN A CA 1
ATOM 614 C C . ASN A 1 82 ? 21.804 3.563 -27.188 1.00 95.00 82 ASN A C 1
ATOM 616 O O . ASN A 1 82 ? 21.510 3.871 -26.030 1.00 95.00 82 ASN A O 1
ATOM 620 N N . VAL A 1 83 ? 20.885 3.292 -28.117 1.00 96.38 83 VAL A N 1
ATOM 621 C CA . VAL A 1 83 ? 19.434 3.405 -27.898 1.00 96.38 83 VAL A CA 1
ATOM 622 C C . VAL A 1 83 ? 18.949 2.511 -26.753 1.00 96.38 83 VAL A C 1
ATOM 624 O O . VAL A 1 83 ? 18.141 2.951 -25.940 1.00 96.38 83 VAL A O 1
ATOM 627 N N . GLY A 1 84 ? 19.455 1.277 -26.641 1.00 95.75 84 GLY A N 1
ATOM 628 C CA . GLY A 1 84 ? 19.044 0.346 -25.581 1.00 95.75 84 GLY A CA 1
ATOM 629 C C . GLY A 1 84 ? 19.531 0.760 -24.187 1.00 95.75 84 GLY A C 1
ATOM 630 O O . GLY A 1 84 ? 18.839 0.556 -23.189 1.00 95.75 84 GLY A O 1
ATOM 631 N N . GLY A 1 85 ? 20.714 1.370 -24.096 1.00 95.56 85 GLY A N 1
ATOM 632 C CA . GLY A 1 85 ? 21.214 1.982 -22.865 1.00 95.56 85 GLY A CA 1
ATOM 633 C C . GLY A 1 85 ? 20.402 3.214 -22.467 1.00 95.56 85 GLY A C 1
ATOM 634 O O . GLY A 1 85 ? 19.947 3.304 -21.325 1.00 95.56 85 GLY A O 1
ATOM 635 N N . GLU A 1 86 ? 20.151 4.116 -23.422 1.00 97.44 86 GLU A N 1
ATOM 636 C CA . GLU A 1 86 ? 19.333 5.315 -23.208 1.00 97.44 86 GLU A CA 1
ATOM 637 C C . GLU A 1 86 ? 17.922 4.949 -22.734 1.00 97.44 86 GLU A C 1
ATOM 639 O O . GLU A 1 86 ? 17.426 5.514 -21.760 1.00 97.44 86 GLU A O 1
ATOM 644 N N . GLU A 1 87 ? 17.289 3.977 -23.390 1.00 97.81 87 GLU A N 1
ATOM 645 C CA . GLU A 1 87 ? 15.963 3.469 -23.046 1.00 97.81 87 GLU A CA 1
ATOM 646 C C . GLU A 1 87 ? 15.888 3.018 -21.581 1.00 97.81 87 GLU A C 1
ATOM 648 O O . GLU A 1 87 ? 15.007 3.478 -20.843 1.00 97.81 87 GLU A O 1
ATOM 653 N N . ARG A 1 88 ? 16.821 2.154 -21.151 1.00 96.69 88 ARG A N 1
ATOM 654 C CA . ARG A 1 88 ? 16.888 1.645 -19.772 1.00 96.69 88 ARG A CA 1
ATOM 655 C C . ARG A 1 88 ? 17.119 2.775 -18.774 1.00 96.69 88 ARG A C 1
ATOM 657 O O . ARG A 1 88 ? 16.413 2.852 -17.772 1.00 96.69 88 ARG A O 1
ATOM 664 N N . ALA A 1 89 ? 18.067 3.669 -19.058 1.00 97.75 89 ALA A N 1
ATOM 665 C CA . ALA A 1 89 ? 18.391 4.784 -18.174 1.00 97.75 89 ALA A CA 1
ATOM 666 C C . ALA A 1 89 ? 17.215 5.768 -18.029 1.00 97.75 89 ALA A C 1
ATOM 668 O O . ALA A 1 89 ? 16.918 6.200 -16.918 1.00 97.75 89 ALA A O 1
ATOM 669 N N . LEU A 1 90 ? 16.485 6.062 -19.112 1.00 98.50 90 LEU A N 1
ATOM 670 C CA . LEU A 1 90 ? 15.258 6.868 -19.065 1.00 98.50 90 LEU A CA 1
ATOM 671 C C . LEU A 1 90 ? 14.138 6.184 -18.269 1.00 98.50 90 LEU A C 1
ATOM 673 O O . LEU A 1 90 ? 13.388 6.867 -17.575 1.00 98.50 90 LEU A O 1
ATOM 677 N N . GLY A 1 91 ? 14.022 4.856 -18.361 1.00 97.62 91 GLY A N 1
ATOM 678 C CA . GLY A 1 91 ? 13.057 4.081 -17.578 1.00 97.62 91 GLY A CA 1
ATOM 679 C C . GLY A 1 91 ? 13.345 4.171 -16.078 1.00 97.62 91 GLY A C 1
ATOM 680 O O . GLY A 1 91 ? 12.451 4.498 -15.296 1.00 97.62 91 GLY A O 1
ATOM 681 N N . SER A 1 92 ? 14.609 3.975 -15.687 1.00 98.12 92 SER A N 1
ATOM 682 C CA . SER A 1 92 ? 15.063 4.144 -14.299 1.00 98.12 92 SER A CA 1
ATOM 683 C C . SER A 1 92 ? 14.897 5.582 -13.806 1.00 98.12 92 SER A C 1
ATOM 685 O O . SER A 1 92 ? 14.414 5.799 -12.700 1.00 98.12 92 SER A O 1
ATOM 687 N N . LEU A 1 93 ? 15.208 6.573 -14.645 1.00 97.94 93 LEU A N 1
ATOM 688 C CA . LEU A 1 93 ? 15.003 7.988 -14.338 1.00 97.94 93 LEU A CA 1
ATOM 689 C C . LEU A 1 93 ? 13.521 8.316 -14.099 1.00 97.94 93 LEU A C 1
ATOM 691 O O . LEU A 1 93 ? 13.190 9.015 -13.144 1.00 97.94 93 LEU A O 1
ATOM 695 N N . GLY A 1 94 ? 12.624 7.790 -14.939 1.00 98.19 94 GLY A N 1
ATOM 696 C CA . GLY A 1 94 ? 11.180 7.943 -14.771 1.00 98.19 94 GLY A CA 1
ATOM 697 C C . GLY A 1 94 ? 10.680 7.366 -13.444 1.00 98.19 94 GLY A C 1
ATOM 698 O O . GLY A 1 94 ? 9.905 8.021 -12.745 1.00 98.19 94 GLY A O 1
ATOM 699 N N . LEU A 1 95 ? 11.171 6.184 -13.063 1.00 97.81 95 LEU A N 1
ATOM 700 C CA . LEU A 1 95 ? 10.862 5.555 -11.777 1.00 97.81 95 LEU A CA 1
ATOM 701 C C . LEU A 1 95 ? 11.434 6.347 -10.587 1.00 97.81 95 LEU A C 1
ATOM 703 O O . LEU A 1 95 ? 10.724 6.572 -9.609 1.00 97.81 95 LEU A O 1
ATOM 707 N N . ALA A 1 96 ? 12.673 6.832 -10.682 1.00 97.88 96 ALA A N 1
ATOM 708 C CA . ALA A 1 96 ? 13.295 7.648 -9.641 1.00 97.88 96 ALA A CA 1
ATOM 709 C C . ALA A 1 96 ? 12.537 8.968 -9.422 1.00 97.88 96 ALA A C 1
ATOM 711 O O . ALA A 1 96 ? 12.259 9.339 -8.283 1.00 97.88 96 ALA A O 1
ATOM 712 N N . CYS A 1 97 ? 12.123 9.651 -10.500 1.00 98.19 97 CYS A N 1
ATOM 713 C CA . CYS A 1 97 ? 11.264 10.834 -10.405 1.00 98.19 97 CYS A CA 1
ATOM 714 C C . CYS A 1 97 ? 9.915 10.514 -9.751 1.00 98.19 97 CYS A C 1
ATOM 716 O O . CYS A 1 97 ? 9.447 11.289 -8.919 1.00 98.19 97 CYS A O 1
ATOM 718 N N . TYR A 1 98 ? 9.308 9.372 -10.090 1.00 97.88 98 TYR A N 1
ATOM 719 C CA . TYR A 1 98 ? 8.055 8.939 -9.474 1.00 97.88 98 TYR A CA 1
ATOM 720 C C . TYR A 1 98 ? 8.212 8.742 -7.961 1.00 97.88 98 TYR A C 1
ATOM 722 O O . TYR A 1 98 ? 7.416 9.286 -7.195 1.00 97.88 98 TYR A O 1
ATOM 730 N N . ASN A 1 99 ? 9.265 8.039 -7.534 1.00 96.06 99 ASN A N 1
ATOM 731 C CA . ASN A 1 99 ? 9.554 7.789 -6.121 1.00 96.06 99 ASN A CA 1
ATOM 732 C C . ASN A 1 99 ? 9.924 9.072 -5.354 1.00 96.06 99 ASN A C 1
ATOM 734 O O . ASN A 1 99 ? 9.589 9.203 -4.180 1.00 96.06 99 ASN A O 1
ATOM 738 N N . ALA A 1 100 ? 10.540 10.050 -6.026 1.00 96.44 100 ALA A N 1
ATOM 739 C CA . ALA A 1 100 ? 10.799 11.382 -5.479 1.00 96.44 100 ALA A CA 1
ATOM 740 C C . ALA A 1 100 ? 9.535 12.261 -5.347 1.00 96.44 100 ALA A C 1
ATOM 742 O O . ALA A 1 100 ? 9.618 13.374 -4.827 1.00 96.44 100 ALA A O 1
ATOM 743 N N . GLY A 1 101 ? 8.380 11.808 -5.848 1.00 96.31 101 GLY A N 1
ATOM 744 C CA . GLY A 1 101 ? 7.128 12.573 -5.877 1.00 96.31 101 GLY A CA 1
ATOM 745 C C . GLY A 1 101 ? 6.999 13.543 -7.058 1.00 96.31 101 GLY A C 1
ATOM 746 O O . GLY A 1 101 ? 5.988 14.234 -7.182 1.00 96.31 101 GLY A O 1
ATOM 747 N N . ASP A 1 102 ? 7.977 13.588 -7.967 1.00 97.75 102 ASP A N 1
ATOM 748 C CA . ASP A 1 102 ? 7.904 14.402 -9.180 1.00 97.75 102 ASP A CA 1
ATOM 749 C C . ASP A 1 102 ? 7.206 13.642 -10.311 1.00 97.75 102 ASP A C 1
ATOM 751 O O . ASP A 1 102 ? 7.810 13.107 -11.247 1.00 97.75 102 ASP A O 1
ATOM 755 N N . HIS A 1 103 ? 5.882 13.581 -10.205 1.00 98.06 103 HIS A N 1
ATOM 756 C CA . HIS A 1 103 ? 5.047 12.826 -11.132 1.00 98.06 103 HIS A CA 1
ATOM 757 C C . HIS A 1 103 ? 5.042 13.409 -12.556 1.00 98.06 103 HIS A C 1
ATOM 759 O O . HIS A 1 103 ? 4.856 12.663 -13.516 1.00 98.06 103 HIS A O 1
ATOM 765 N N . ALA A 1 104 ? 5.284 14.713 -12.722 1.00 98.19 104 ALA A N 1
ATOM 766 C CA . ALA A 1 104 ? 5.340 15.341 -14.041 1.00 98.19 104 ALA A CA 1
ATOM 767 C C . ALA A 1 104 ? 6.585 14.889 -14.820 1.00 98.19 104 ALA A C 1
ATOM 769 O O . ALA A 1 104 ? 6.462 14.412 -15.953 1.00 98.19 104 ALA A O 1
ATOM 770 N N . ARG A 1 105 ? 7.773 14.950 -14.196 1.00 98.00 105 ARG A N 1
ATOM 771 C CA . ARG A 1 105 ? 9.007 14.438 -14.815 1.00 98.00 105 ARG A CA 1
ATOM 772 C C . ARG A 1 105 ? 8.986 12.920 -14.972 1.00 98.00 105 ARG A C 1
ATOM 774 O O . ARG A 1 105 ? 9.505 12.411 -15.964 1.00 98.00 105 ARG A O 1
ATOM 781 N N . ALA A 1 106 ? 8.336 12.194 -14.059 1.00 98.50 106 ALA A N 1
ATOM 782 C CA . ALA A 1 106 ? 8.144 10.752 -14.199 1.00 98.50 106 ALA A CA 1
ATOM 783 C C . ALA A 1 106 ? 7.406 10.389 -15.497 1.00 98.50 106 ALA A C 1
ATOM 785 O O . ALA A 1 106 ? 7.859 9.505 -16.227 1.00 98.50 106 ALA A O 1
ATOM 786 N N . ILE A 1 107 ? 6.311 11.095 -15.815 1.00 98.69 107 ILE A N 1
ATOM 787 C CA . ILE A 1 107 ? 5.564 10.913 -17.070 1.00 98.69 107 ILE A CA 1
ATOM 788 C C . ILE A 1 107 ? 6.450 11.251 -18.266 1.00 98.69 107 ILE A C 1
ATOM 790 O O . ILE A 1 107 ? 6.508 10.476 -19.220 1.00 98.69 107 ILE A O 1
ATOM 794 N N . GLU A 1 108 ? 7.164 12.376 -18.218 1.00 98.44 108 GLU A N 1
ATOM 795 C CA . GLU A 1 108 ? 8.026 12.819 -19.314 1.00 98.44 108 GLU A CA 1
ATOM 796 C C . GLU A 1 108 ? 9.100 11.776 -19.664 1.00 98.44 108 GLU A C 1
ATOM 798 O O . GLU A 1 108 ? 9.189 11.335 -20.815 1.00 98.44 108 GLU A O 1
ATOM 803 N N . TYR A 1 109 ? 9.903 11.352 -18.684 1.00 98.62 109 TYR A N 1
ATOM 804 C CA . TYR A 1 109 ? 11.002 10.414 -18.921 1.00 98.62 109 TYR A CA 1
ATOM 805 C C . TYR A 1 109 ? 10.509 9.003 -19.245 1.00 98.62 109 TYR A C 1
ATOM 807 O O . TYR A 1 109 ? 11.033 8.380 -20.170 1.00 98.62 109 TYR A O 1
ATOM 815 N N . SER A 1 110 ? 9.447 8.534 -18.583 1.00 98.56 110 SER A N 1
ATOM 816 C CA . SER A 1 110 ? 8.845 7.229 -18.882 1.00 98.56 110 SER A CA 1
ATOM 817 C C . SER A 1 110 ? 8.230 7.194 -20.285 1.00 98.56 110 SER A C 1
ATOM 819 O O . SER A 1 110 ? 8.360 6.192 -20.978 1.00 98.56 110 SER A O 1
ATOM 821 N N . THR A 1 111 ? 7.634 8.296 -20.761 1.00 98.62 111 THR A N 1
ATOM 822 C CA . THR A 1 111 ? 7.099 8.393 -22.135 1.00 98.62 111 THR A CA 1
ATOM 823 C C . THR A 1 111 ? 8.219 8.359 -23.176 1.00 98.62 111 THR A C 1
ATOM 825 O O . THR A 1 111 ? 8.094 7.706 -24.214 1.00 98.62 111 THR A O 1
ATOM 828 N N . ARG A 1 112 ? 9.346 9.032 -22.902 1.00 98.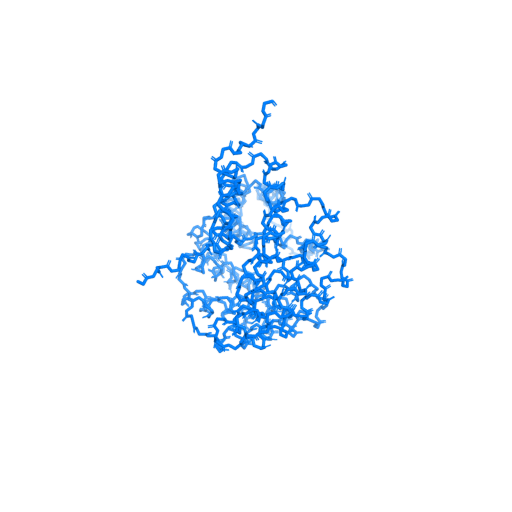38 112 ARG A N 1
ATOM 829 C CA . ARG A 1 112 ? 10.537 8.959 -23.763 1.00 98.38 112 ARG A CA 1
ATOM 830 C C . ARG A 1 112 ? 11.106 7.538 -23.796 1.00 98.38 112 ARG A C 1
ATOM 832 O O . ARG A 1 112 ? 11.364 7.033 -24.884 1.00 98.38 112 ARG A O 1
ATOM 839 N N . SER A 1 113 ? 11.231 6.885 -22.637 1.00 98.50 113 SER A N 1
ATOM 840 C CA . SER A 1 113 ? 11.661 5.482 -22.542 1.00 98.50 113 SER A CA 1
ATOM 841 C C . SER A 1 113 ? 10.711 4.549 -23.299 1.00 98.50 113 SER A C 1
ATOM 843 O O . SER A 1 113 ? 11.173 3.740 -24.094 1.00 98.50 113 SER A O 1
ATOM 845 N N . PHE A 1 114 ? 9.392 4.724 -23.163 1.00 98.31 114 PHE A N 1
ATOM 846 C CA . PHE A 1 114 ? 8.385 3.940 -23.887 1.00 98.31 114 PHE A CA 1
ATOM 847 C C . PHE A 1 114 ? 8.554 4.037 -25.406 1.00 98.31 114 PHE A C 1
ATOM 849 O O . PHE A 1 114 ? 8.544 3.024 -26.103 1.00 98.31 114 PHE A O 1
ATOM 856 N N . LYS A 1 115 ? 8.773 5.250 -25.927 1.00 98.06 115 LYS A N 1
ATOM 857 C CA . LYS A 1 115 ? 9.009 5.458 -27.360 1.00 98.06 115 LYS A CA 1
ATOM 858 C C . LYS A 1 115 ? 10.235 4.686 -27.856 1.00 98.06 115 LYS A C 1
ATOM 860 O O . LYS A 1 115 ? 10.171 4.114 -28.941 1.00 98.06 115 LYS A O 1
ATOM 865 N N . LEU A 1 116 ? 11.322 4.665 -27.081 1.00 97.75 116 LEU A N 1
ATOM 866 C CA . LEU A 1 116 ? 12.523 3.895 -27.419 1.00 97.75 116 LEU A CA 1
ATOM 867 C C . LEU A 1 116 ? 12.292 2.387 -27.269 1.00 97.75 116 LEU A C 1
ATOM 869 O O . LEU A 1 116 ? 12.688 1.634 -28.150 1.00 97.75 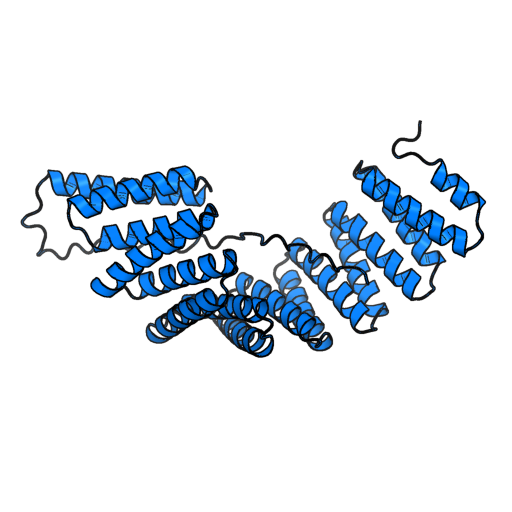116 LEU A O 1
ATOM 873 N N . ALA A 1 117 ? 11.562 1.953 -26.240 1.00 97.31 117 ALA A N 1
ATOM 874 C CA . ALA A 1 117 ? 11.211 0.549 -26.030 1.00 97.31 117 ALA A CA 1
ATOM 875 C C . ALA A 1 117 ? 10.400 -0.027 -27.206 1.00 97.31 117 ALA A C 1
ATOM 877 O O . ALA A 1 117 ? 10.589 -1.177 -27.597 1.00 97.31 117 ALA A O 1
ATOM 878 N N . CYS A 1 118 ? 9.539 0.782 -27.833 1.00 95.31 118 CYS A N 1
ATOM 879 C CA . CYS A 1 118 ? 8.852 0.407 -29.072 1.00 95.31 118 CYS A CA 1
ATOM 880 C C . CYS A 1 118 ? 9.806 0.263 -30.271 1.00 95.31 118 CYS A C 1
ATOM 882 O O . CYS A 1 118 ? 9.543 -0.542 -31.157 1.00 95.31 118 CYS A O 1
ATOM 884 N N . GLN A 1 119 ? 10.902 1.026 -30.323 1.00 95.19 119 GLN A N 1
ATOM 885 C CA . GLN A 1 119 ? 11.897 0.939 -31.402 1.00 95.19 119 GLN A CA 1
ATOM 886 C C . GLN A 1 119 ? 12.816 -0.275 -31.237 1.00 95.19 119 GLN A C 1
ATOM 888 O O . GLN A 1 119 ? 13.165 -0.925 -32.218 1.00 95.19 119 GLN A O 1
ATOM 893 N N . THR A 1 120 ? 13.193 -0.587 -29.998 1.00 94.50 120 THR A N 1
ATOM 894 C CA . THR A 1 120 ? 14.054 -1.724 -29.645 1.00 94.50 120 THR A CA 1
ATOM 895 C C . THR A 1 120 ? 13.279 -3.037 -29.497 1.00 94.50 120 THR A C 1
ATOM 897 O O . THR A 1 120 ? 13.890 -4.086 -29.314 1.00 94.50 120 THR A O 1
ATOM 900 N N . ASN A 1 121 ? 11.943 -2.999 -29.588 1.00 95.38 121 ASN A N 1
ATOM 901 C CA . ASN A 1 121 ? 11.032 -4.109 -29.281 1.00 95.38 121 ASN A CA 1
ATOM 902 C C . ASN A 1 121 ? 11.193 -4.657 -27.848 1.00 95.38 121 ASN A C 1
ATOM 904 O O . ASN A 1 121 ? 10.931 -5.831 -27.577 1.00 95.38 121 ASN A O 1
ATOM 908 N N . ASN A 1 122 ? 11.598 -3.807 -26.899 1.00 96.38 122 ASN A N 1
ATOM 909 C CA . ASN A 1 122 ? 11.704 -4.171 -25.491 1.00 96.38 122 ASN A CA 1
ATOM 910 C C . ASN A 1 122 ? 10.339 -4.091 -24.792 1.00 96.38 122 ASN A C 1
ATOM 912 O O . ASN A 1 122 ? 10.036 -3.165 -24.034 1.00 96.38 122 ASN A O 1
ATOM 916 N N . HIS A 1 123 ? 9.498 -5.095 -25.034 1.00 96.38 123 HIS A N 1
ATOM 917 C CA . HIS A 1 123 ? 8.154 -5.144 -24.461 1.00 96.38 123 HIS A CA 1
ATOM 918 C C . HIS A 1 123 ? 8.146 -5.203 -22.924 1.00 96.38 123 HIS A C 1
ATOM 920 O O . HIS A 1 123 ? 7.236 -4.657 -22.305 1.00 96.38 123 HIS A O 1
ATOM 926 N N . ILE A 1 124 ? 9.169 -5.797 -22.297 1.00 96.12 124 ILE A N 1
ATOM 927 C CA . ILE A 1 124 ? 9.284 -5.859 -20.830 1.00 96.12 124 ILE A CA 1
ATOM 928 C C . ILE A 1 124 ? 9.444 -4.452 -20.251 1.00 96.12 124 ILE A C 1
ATOM 930 O O . ILE A 1 124 ? 8.747 -4.086 -19.303 1.00 96.12 124 ILE A O 1
ATOM 934 N N . ASN A 1 125 ? 10.349 -3.644 -20.812 1.00 96.25 125 ASN A N 1
ATOM 935 C CA . ASN A 1 125 ? 10.513 -2.272 -20.348 1.00 96.25 125 ASN A CA 1
ATOM 936 C C . ASN A 1 125 ? 9.277 -1.422 -20.669 1.00 96.25 125 ASN A C 1
ATOM 938 O O . ASN A 1 125 ? 8.834 -0.662 -19.812 1.00 96.25 125 ASN A O 1
ATOM 942 N N . ALA A 1 126 ? 8.659 -1.620 -21.840 1.00 97.94 126 ALA A N 1
ATOM 943 C CA . ALA A 1 126 ? 7.417 -0.947 -22.212 1.00 97.94 126 ALA A CA 1
ATOM 944 C C . ALA A 1 126 ? 6.288 -1.165 -21.181 1.00 97.94 126 ALA A C 1
ATOM 946 O O . ALA A 1 126 ? 5.657 -0.194 -20.766 1.00 97.94 126 ALA A O 1
ATOM 947 N N . VAL A 1 127 ? 6.079 -2.397 -20.690 1.00 98.12 127 VAL A N 1
ATOM 948 C CA . VAL A 1 127 ? 5.104 -2.687 -19.615 1.00 98.12 127 VAL A CA 1
ATOM 949 C C . VAL A 1 127 ? 5.401 -1.870 -18.356 1.00 98.12 127 VAL A C 1
ATOM 951 O O . VAL A 1 127 ? 4.487 -1.250 -17.801 1.00 98.12 127 VAL A O 1
ATOM 954 N N . LYS A 1 128 ? 6.671 -1.845 -17.924 1.00 97.38 128 LYS A N 1
ATOM 955 C CA . LYS A 1 128 ? 7.112 -1.142 -16.709 1.00 97.38 128 LYS A CA 1
ATOM 956 C C . LYS A 1 128 ? 6.869 0.359 -16.806 1.00 97.38 128 LYS A C 1
ATOM 958 O O . LYS A 1 128 ? 6.244 0.932 -15.917 1.00 97.38 128 LYS A O 1
ATOM 963 N N . VAL A 1 129 ? 7.316 0.995 -17.888 1.00 98.31 129 VAL A N 1
ATOM 964 C CA . VAL A 1 129 ? 7.191 2.452 -18.043 1.00 98.31 129 VAL A CA 1
ATOM 965 C C . VAL A 1 129 ? 5.743 2.888 -18.255 1.00 98.31 129 VAL A C 1
ATOM 967 O O . VAL A 1 129 ? 5.356 3.919 -17.712 1.00 98.31 129 VAL A O 1
ATOM 970 N N . LEU A 1 130 ? 4.907 2.090 -18.935 1.00 98.69 130 LEU A N 1
ATOM 971 C CA . LEU A 1 130 ? 3.459 2.333 -19.000 1.00 98.69 130 LEU A CA 1
ATOM 972 C C . LEU A 1 130 ? 2.822 2.284 -17.603 1.00 98.69 130 LEU A C 1
ATOM 974 O O . LEU A 1 130 ? 2.004 3.140 -17.268 1.00 98.69 130 LEU A O 1
ATOM 978 N N . GLY A 1 131 ? 3.237 1.328 -16.764 1.00 97.88 131 GLY A N 1
ATOM 979 C CA . GLY A 1 131 ? 2.819 1.254 -15.362 1.00 97.88 131 GLY A CA 1
ATOM 980 C C . GLY A 1 131 ? 3.239 2.487 -14.554 1.00 97.88 131 GLY A C 1
ATOM 981 O O . GLY A 1 131 ? 2.419 3.061 -13.837 1.00 97.88 131 GLY A O 1
ATOM 982 N N . THR A 1 132 ? 4.480 2.957 -14.716 1.00 98.50 132 THR A N 1
ATOM 983 C CA . THR A 1 132 ? 4.964 4.191 -14.070 1.00 98.50 132 THR A CA 1
ATOM 984 C C . THR A 1 132 ? 4.168 5.419 -14.518 1.00 98.50 132 THR A C 1
ATOM 986 O O . THR A 1 132 ? 3.770 6.224 -13.676 1.00 98.50 132 THR A O 1
ATOM 989 N N . ILE A 1 133 ? 3.868 5.549 -15.817 1.00 98.69 133 ILE A N 1
ATOM 990 C CA . ILE A 1 133 ? 3.033 6.639 -16.351 1.00 98.69 133 ILE A CA 1
ATOM 991 C C . ILE A 1 133 ? 1.626 6.583 -15.739 1.00 98.69 133 ILE A C 1
ATOM 993 O O . ILE A 1 133 ? 1.131 7.593 -15.234 1.00 98.69 133 ILE A O 1
ATOM 997 N N . GLY A 1 134 ? 0.996 5.403 -15.733 1.00 98.31 134 GLY A N 1
ATOM 998 C CA . GLY A 1 134 ? -0.334 5.204 -15.153 1.00 98.31 134 GLY A CA 1
ATOM 999 C C . GLY A 1 134 ? -0.388 5.584 -13.670 1.00 98.31 134 GLY A C 1
ATOM 1000 O O . GLY A 1 134 ? -1.278 6.325 -13.241 1.00 98.31 134 GLY A O 1
ATOM 1001 N N . ASN A 1 135 ? 0.611 5.160 -12.895 1.00 97.88 135 ASN A N 1
ATOM 1002 C CA . ASN A 1 135 ? 0.739 5.517 -11.485 1.00 97.88 135 ASN A CA 1
ATOM 1003 C C . ASN A 1 135 ? 0.943 7.021 -11.271 1.00 97.88 135 ASN A C 1
ATOM 1005 O O . ASN A 1 135 ? 0.284 7.610 -10.412 1.00 97.88 135 ASN A O 1
ATOM 1009 N N . ALA A 1 136 ? 1.805 7.660 -12.062 1.00 98.38 136 ALA A N 1
ATOM 1010 C CA . ALA A 1 136 ? 2.040 9.096 -11.977 1.00 98.38 136 ALA A CA 1
ATOM 1011 C C . ALA A 1 136 ? 0.759 9.902 -12.259 1.00 98.38 136 ALA A C 1
ATOM 1013 O O . ALA A 1 136 ? 0.418 10.801 -11.489 1.00 98.38 136 ALA A O 1
ATOM 1014 N N . TYR A 1 137 ? -0.021 9.535 -13.284 1.00 98.62 137 TYR A N 1
ATOM 1015 C CA . TYR A 1 137 ? -1.320 10.167 -13.539 1.00 98.62 137 TYR A CA 1
ATOM 1016 C C . TYR A 1 137 ? -2.317 9.966 -12.397 1.00 98.62 137 TYR A C 1
ATOM 1018 O O . TYR A 1 137 ? -3.036 10.905 -12.048 1.00 98.62 137 TYR A O 1
ATOM 1026 N N . ARG A 1 138 ? -2.341 8.779 -11.774 1.00 97.00 138 ARG A N 1
ATOM 1027 C CA . ARG A 1 138 ? -3.196 8.509 -10.608 1.00 97.00 138 ARG A CA 1
ATOM 1028 C C . ARG A 1 138 ? -2.847 9.436 -9.442 1.00 97.00 138 ARG A C 1
ATOM 1030 O O . ARG A 1 138 ? -3.754 9.985 -8.823 1.00 97.00 138 ARG A O 1
ATOM 1037 N N . HIS A 1 139 ? -1.560 9.637 -9.162 1.00 96.06 139 HIS A N 1
ATOM 1038 C CA . HIS A 1 139 ? -1.105 10.539 -8.098 1.00 96.06 139 HIS A CA 1
ATOM 1039 C C . HIS A 1 139 ? -1.345 12.024 -8.410 1.00 96.06 139 HIS A C 1
ATOM 1041 O O . HIS A 1 139 ? -1.589 12.804 -7.495 1.00 96.06 139 HIS A O 1
ATOM 1047 N N . LEU A 1 140 ? -1.381 12.406 -9.689 1.00 97.50 140 LEU A N 1
ATOM 1048 C CA . LEU A 1 140 ? -1.807 13.740 -10.132 1.00 97.50 140 LEU A CA 1
ATOM 1049 C C . LEU A 1 140 ? -3.337 13.935 -10.129 1.00 97.50 140 LEU A C 1
ATOM 1051 O O . LEU A 1 140 ? -3.820 14.992 -10.530 1.00 97.50 140 LEU A O 1
ATOM 1055 N N . GLY A 1 141 ? -4.116 12.928 -9.720 1.00 95.56 141 GLY A N 1
ATOM 1056 C CA . GLY A 1 141 ? -5.582 12.979 -9.710 1.00 95.56 141 GLY A CA 1
ATOM 1057 C C . GLY A 1 141 ? -6.233 12.810 -11.088 1.00 95.56 141 GLY A C 1
ATOM 1058 O O . GLY A 1 141 ? -7.448 12.945 -11.213 1.00 95.56 141 GLY A O 1
ATOM 1059 N N . ASN A 1 142 ? -5.462 12.483 -12.130 1.00 97.94 142 ASN A N 1
ATOM 1060 C CA . ASN A 1 142 ? -5.985 12.221 -13.468 1.00 97.94 142 ASN A CA 1
ATOM 1061 C C . ASN A 1 142 ? -6.263 10.724 -13.660 1.00 97.94 142 ASN A C 1
ATOM 1063 O O . ASN A 1 142 ? -5.543 10.003 -14.355 1.00 97.94 142 ASN A O 1
ATOM 1067 N N . SER A 1 143 ? -7.338 10.250 -13.034 1.00 97.25 143 SER A N 1
ATOM 1068 C CA . SER A 1 143 ? -7.717 8.835 -13.058 1.00 97.25 143 SER A CA 1
ATOM 1069 C C . SER A 1 143 ? -8.046 8.305 -14.456 1.00 97.25 143 SER A C 1
ATOM 1071 O O . SER A 1 143 ? -7.816 7.130 -14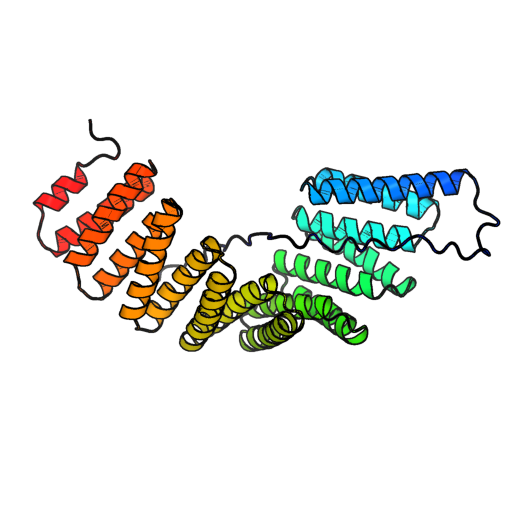.716 1.00 97.25 143 SER A O 1
ATOM 1073 N N . ILE A 1 144 ? -8.532 9.146 -15.375 1.00 98.25 144 ILE A N 1
ATOM 1074 C CA . ILE A 1 144 ? -8.851 8.723 -16.749 1.00 98.25 144 ILE A CA 1
ATOM 1075 C C . ILE A 1 144 ? -7.578 8.349 -17.515 1.00 98.25 144 ILE A C 1
ATOM 1077 O O . ILE A 1 144 ? -7.522 7.285 -18.130 1.00 98.25 144 ILE A O 1
ATOM 1081 N N . GLN A 1 145 ? -6.532 9.178 -17.433 1.00 98.38 145 GLN A N 1
ATOM 1082 C CA . GLN A 1 145 ? -5.236 8.847 -18.035 1.00 98.38 145 GLN A CA 1
ATOM 1083 C C . GLN A 1 145 ? -4.575 7.659 -17.329 1.00 98.38 145 GLN A C 1
ATOM 1085 O O . GLN A 1 145 ? -4.029 6.783 -17.994 1.00 98.38 145 GLN A O 1
ATOM 1090 N N . ALA A 1 146 ? -4.697 7.565 -16.001 1.00 98.44 146 ALA A N 1
ATOM 1091 C CA . ALA A 1 146 ? -4.211 6.401 -15.262 1.00 98.44 146 ALA A CA 1
ATOM 1092 C C . ALA A 1 146 ? -4.843 5.092 -15.770 1.00 98.44 146 ALA A C 1
ATOM 1094 O O . ALA A 1 146 ? -4.128 4.132 -16.048 1.00 98.44 146 ALA A O 1
ATOM 1095 N N . ILE A 1 147 ? -6.168 5.068 -15.958 1.00 98.75 147 ILE A N 1
ATOM 1096 C CA . ILE A 1 147 ? -6.895 3.915 -16.510 1.00 98.75 147 ILE A CA 1
ATOM 1097 C C . ILE A 1 147 ? -6.416 3.594 -17.928 1.00 98.75 147 ILE A C 1
ATOM 1099 O O . ILE A 1 147 ? -6.230 2.422 -18.254 1.00 98.75 147 ILE A O 1
ATOM 1103 N N . HIS A 1 148 ? -6.214 4.605 -18.773 1.00 98.62 148 HIS A N 1
ATOM 1104 C CA . HIS A 1 148 ? -5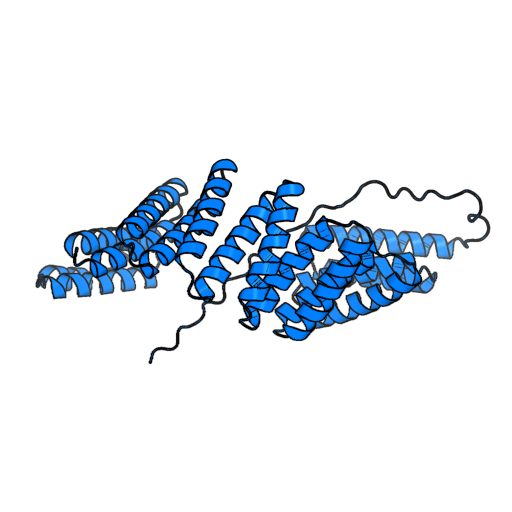.739 4.412 -20.142 1.00 98.62 148 HIS A CA 1
ATOM 1105 C C . HIS A 1 148 ? -4.375 3.704 -20.180 1.00 98.62 148 HIS A C 1
ATOM 1107 O O . HIS A 1 148 ? -4.285 2.589 -20.697 1.00 98.62 148 HIS A O 1
ATOM 1113 N N . TYR A 1 149 ? -3.352 4.284 -19.548 1.00 98.62 149 TYR A N 1
ATOM 1114 C CA . TYR A 1 149 ? -2.000 3.717 -19.546 1.00 98.62 149 TYR A CA 1
ATOM 1115 C C . TYR A 1 149 ? -1.917 2.377 -18.812 1.00 98.62 149 TYR A C 1
ATOM 1117 O O . TYR A 1 149 ? -1.169 1.487 -19.219 1.00 98.62 149 TYR A O 1
ATOM 1125 N N . GLN A 1 150 ? -2.720 2.181 -17.763 1.00 98.44 150 GLN A N 1
ATOM 1126 C CA . GLN A 1 150 ? -2.723 0.911 -17.051 1.00 98.44 150 GLN A CA 1
ATOM 1127 C C . GLN A 1 150 ? -3.407 -0.213 -17.844 1.00 98.44 150 GLN A C 1
ATOM 1129 O O . GLN A 1 150 ? -2.977 -1.362 -17.745 1.00 98.44 150 GLN A O 1
ATOM 1134 N N . ASN A 1 151 ? -4.415 0.095 -18.671 1.00 98.62 151 ASN A N 1
ATOM 1135 C CA . ASN A 1 151 ? -4.980 -0.869 -19.620 1.00 98.62 151 ASN A CA 1
ATOM 1136 C C . ASN A 1 151 ? -3.976 -1.248 -20.716 1.00 98.62 151 ASN A C 1
ATOM 1138 O O . ASN A 1 151 ? -3.902 -2.425 -21.063 1.00 98.62 151 ASN A O 1
ATOM 1142 N N . GLU A 1 152 ? -3.200 -0.290 -21.236 1.00 98.50 152 GLU A N 1
ATOM 1143 C CA . GLU A 1 152 ? -2.127 -0.586 -22.199 1.00 98.50 152 GLU A CA 1
ATOM 1144 C C . GLU A 1 152 ? -1.043 -1.472 -21.576 1.00 98.50 152 GLU A C 1
ATOM 1146 O O . GLU A 1 152 ? -0.675 -2.495 -22.151 1.00 98.50 152 GLU A O 1
ATOM 1151 N N . SER A 1 153 ? -0.595 -1.132 -20.361 1.00 98.38 153 SER A N 1
ATOM 1152 C CA . SER A 1 153 ? 0.363 -1.935 -19.591 1.00 98.38 153 SER A CA 1
ATOM 1153 C C . SER A 1 153 ? -0.160 -3.358 -19.356 1.00 98.38 153 SER A C 1
ATOM 1155 O O . SER A 1 153 ? 0.560 -4.319 -19.623 1.00 98.38 153 SER A O 1
ATOM 1157 N N . ARG A 1 154 ? -1.432 -3.510 -18.945 1.00 98.38 154 ARG A N 1
ATOM 1158 C CA . ARG A 1 154 ? -2.079 -4.821 -18.766 1.00 98.38 154 ARG A CA 1
ATOM 1159 C C . ARG A 1 154 ? -2.087 -5.620 -20.067 1.00 98.38 154 ARG A C 1
ATOM 1161 O O . ARG A 1 154 ? -1.632 -6.757 -20.069 1.00 98.38 154 ARG A O 1
ATOM 1168 N N . ALA A 1 155 ? -2.600 -5.039 -21.152 1.00 98.50 155 ALA A N 1
ATOM 1169 C CA . ALA A 1 155 ? -2.743 -5.737 -22.427 1.00 98.50 155 ALA A CA 1
ATOM 1170 C C . ALA A 1 155 ? -1.387 -6.210 -22.969 1.00 98.50 155 ALA A C 1
ATOM 1172 O O . ALA A 1 155 ? -1.270 -7.333 -23.459 1.00 98.50 155 ALA A O 1
ATOM 1173 N N . LEU A 1 156 ? -0.349 -5.378 -22.839 1.00 98.38 156 LEU A N 1
ATOM 1174 C CA . LEU A 1 156 ? 0.998 -5.756 -23.245 1.00 98.38 156 LEU A CA 1
ATOM 1175 C C . LEU A 1 156 ? 1.583 -6.848 -22.341 1.00 98.38 156 LEU A C 1
ATOM 1177 O O . LEU A 1 156 ? 2.175 -7.795 -22.854 1.00 98.38 156 LEU A O 1
ATOM 1181 N N . ALA A 1 157 ? 1.387 -6.753 -21.023 1.00 98.38 157 ALA A N 1
ATOM 1182 C CA . ALA A 1 157 ? 1.839 -7.769 -20.076 1.00 98.38 157 ALA A CA 1
ATOM 1183 C C . ALA A 1 157 ? 1.180 -9.132 -20.345 1.00 98.38 157 ALA A C 1
ATOM 1185 O O . ALA A 1 157 ? 1.868 -10.149 -20.401 1.00 98.38 157 ALA A O 1
ATOM 1186 N N . GLU A 1 158 ? -0.131 -9.153 -20.599 1.00 97.81 158 GLU A N 1
ATOM 1187 C CA . GLU A 1 158 ? -0.868 -10.358 -20.993 1.00 97.81 158 GLU A CA 1
ATOM 1188 C C . GLU A 1 158 ? -0.336 -10.938 -22.312 1.00 97.81 158 GLU A C 1
ATOM 1190 O O . GLU A 1 158 ? -0.105 -12.144 -22.399 1.00 97.81 158 GLU A O 1
ATOM 1195 N N . HIS A 1 159 ? -0.076 -10.090 -23.313 1.00 97.88 159 HIS A N 1
ATOM 1196 C CA . HIS A 1 159 ? 0.457 -10.512 -24.611 1.00 97.88 159 HIS A CA 1
ATOM 1197 C C . HIS A 1 159 ? 1.826 -11.201 -24.498 1.00 97.88 159 HIS A C 1
ATOM 1199 O O . HIS A 1 159 ? 2.075 -12.192 -25.182 1.00 97.88 159 HIS A O 1
ATOM 1205 N N . ILE A 1 160 ? 2.720 -10.695 -23.642 1.00 97.56 160 ILE A N 1
ATOM 1206 C CA . ILE A 1 160 ? 4.065 -11.268 -23.456 1.00 97.56 160 ILE A CA 1
ATOM 1207 C C . ILE A 1 160 ? 4.133 -12.342 -22.361 1.00 97.56 160 ILE A C 1
ATOM 1209 O O . ILE A 1 160 ? 5.210 -12.871 -22.095 1.00 97.56 160 ILE A O 1
ATOM 1213 N N . GLY A 1 161 ? 3.010 -12.663 -21.712 1.00 97.25 161 GLY A N 1
ATOM 1214 C CA . GLY A 1 161 ? 2.960 -13.629 -20.612 1.00 97.25 161 GLY A CA 1
ATOM 1215 C C . GLY A 1 161 ? 3.583 -13.137 -19.298 1.00 97.25 161 GLY A C 1
ATOM 1216 O O . GLY A 1 161 ? 3.896 -13.954 -18.431 1.00 97.25 161 GLY A O 1
ATOM 1217 N N . ASP A 1 162 ? 3.757 -11.825 -19.118 1.00 97.38 162 ASP A N 1
ATOM 1218 C CA . ASP A 1 162 ? 4.226 -11.234 -17.862 1.00 97.38 162 ASP A CA 1
ATOM 1219 C C . ASP A 1 162 ? 3.087 -11.182 -16.834 1.00 97.38 162 ASP A C 1
ATOM 1221 O O . ASP A 1 162 ? 2.371 -10.190 -16.678 1.00 97.38 162 ASP A O 1
ATOM 1225 N N . GLN A 1 163 ? 2.925 -12.282 -16.099 1.00 97.44 163 GLN A N 1
ATOM 1226 C CA . GLN A 1 163 ? 1.899 -12.398 -15.063 1.00 97.44 163 GLN A CA 1
ATOM 1227 C C . GLN A 1 163 ? 2.075 -11.380 -13.926 1.00 97.44 163 GLN A C 1
ATOM 1229 O O . GLN A 1 163 ? 1.076 -10.948 -13.348 1.00 97.44 163 GLN A O 1
ATOM 1234 N N . ARG A 1 164 ? 3.315 -10.979 -13.601 1.00 96.12 164 ARG A N 1
ATOM 1235 C CA . ARG A 1 164 ? 3.575 -9.978 -12.553 1.00 96.12 164 ARG A CA 1
ATOM 1236 C C . ARG A 1 164 ? 3.185 -8.585 -13.029 1.00 96.12 164 ARG A C 1
ATOM 1238 O O . ARG A 1 164 ? 2.469 -7.887 -12.314 1.00 96.12 164 ARG A O 1
ATOM 1245 N N . GLY A 1 165 ? 3.577 -8.220 -14.249 1.00 96.00 165 GLY A N 1
ATOM 1246 C CA . GLY A 1 165 ? 3.155 -6.976 -14.890 1.00 96.00 165 GLY A CA 1
ATOM 1247 C C . GLY A 1 165 ? 1.632 -6.870 -14.997 1.00 96.00 165 GLY A C 1
ATOM 1248 O O . GLY A 1 165 ? 1.055 -5.851 -14.617 1.00 96.00 165 GLY A O 1
ATOM 1249 N N . ALA A 1 166 ? 0.959 -7.949 -15.411 1.00 98.00 166 ALA A N 1
ATOM 1250 C CA . ALA A 1 166 ? -0.501 -7.994 -15.487 1.00 98.00 166 ALA A CA 1
ATOM 1251 C C . ALA A 1 166 ? -1.154 -7.841 -14.103 1.00 98.00 166 ALA A C 1
ATOM 1253 O O . ALA A 1 166 ? -2.084 -7.051 -13.945 1.00 98.00 166 ALA A O 1
ATOM 1254 N N . MET A 1 167 ? -0.646 -8.538 -13.080 1.00 97.75 167 MET A N 1
ATOM 1255 C CA . MET A 1 167 ? -1.128 -8.432 -11.698 1.00 97.75 167 MET A CA 1
ATOM 1256 C C . MET A 1 167 ? -1.012 -7.002 -11.155 1.00 97.75 167 MET A C 1
ATOM 1258 O O . MET A 1 167 ? -1.991 -6.466 -10.630 1.00 97.75 167 MET A O 1
ATOM 1262 N N . ALA A 1 168 ? 0.158 -6.373 -11.314 1.00 96.12 168 ALA A N 1
ATOM 1263 C CA . ALA A 1 168 ? 0.376 -4.985 -10.918 1.00 96.12 168 ALA A CA 1
ATOM 1264 C C . ALA A 1 168 ? -0.595 -4.048 -11.650 1.00 96.12 168 ALA A C 1
ATOM 1266 O O . ALA A 1 168 ? -1.191 -3.157 -11.038 1.00 96.12 168 ALA A O 1
ATOM 1267 N N . ALA A 1 169 ? -0.825 -4.296 -12.942 1.00 97.94 169 ALA A N 1
ATOM 1268 C CA . ALA A 1 169 ? -1.744 -3.505 -13.737 1.00 97.94 169 ALA A CA 1
ATOM 1269 C C . ALA A 1 169 ? -3.202 -3.628 -13.297 1.00 97.94 169 ALA A C 1
ATOM 1271 O O . ALA A 1 169 ? -3.886 -2.613 -13.162 1.00 97.94 169 ALA A O 1
ATOM 1272 N N . PHE A 1 170 ? -3.671 -4.839 -13.006 1.00 98.56 170 PHE A N 1
ATOM 1273 C CA . PHE A 1 170 ? -5.004 -5.056 -12.454 1.00 98.56 170 PHE A CA 1
ATOM 1274 C C . PHE A 1 170 ? -5.195 -4.345 -11.108 1.00 98.56 170 PHE A C 1
ATOM 1276 O O . PHE A 1 170 ? -6.196 -3.657 -10.921 1.00 98.56 170 PHE A O 1
ATOM 1283 N N . ASN A 1 171 ? -4.228 -4.436 -10.193 1.00 96.81 171 ASN A N 1
ATOM 1284 C CA . ASN A 1 171 ? -4.298 -3.741 -8.905 1.00 96.81 171 ASN A CA 1
ATOM 1285 C C . ASN A 1 171 ? -4.378 -2.209 -9.090 1.00 96.81 171 ASN A C 1
ATOM 1287 O O . ASN A 1 171 ? -5.228 -1.541 -8.503 1.00 96.81 171 ASN A O 1
ATOM 1291 N N . ASN A 1 172 ? -3.557 -1.637 -9.976 1.00 97.38 172 ASN A N 1
ATOM 1292 C CA . ASN A 1 172 ? -3.575 -0.193 -10.237 1.00 97.38 172 ASN A CA 1
ATOM 1293 C C . ASN A 1 172 ? -4.847 0.273 -10.966 1.00 97.38 172 ASN A C 1
ATOM 1295 O O . ASN A 1 172 ? -5.359 1.352 -10.655 1.00 97.38 172 ASN A O 1
ATOM 1299 N N . LEU A 1 173 ? -5.405 -0.538 -11.875 1.00 98.50 173 LEU A N 1
ATOM 1300 C CA . LEU A 1 173 ? -6.730 -0.295 -12.462 1.00 98.50 173 LEU A CA 1
ATOM 1301 C C . LEU A 1 173 ? -7.805 -0.284 -11.375 1.00 98.50 173 LEU A C 1
ATOM 1303 O O . LEU A 1 173 ? -8.630 0.626 -11.351 1.00 98.50 173 LEU A O 1
ATOM 1307 N N . GLY A 1 174 ? -7.756 -1.240 -10.443 1.00 97.69 174 GLY A N 1
ATOM 1308 C CA . GLY A 1 174 ? -8.627 -1.302 -9.272 1.00 97.69 174 GLY A CA 1
ATOM 1309 C C . GLY A 1 174 ? -8.662 0.013 -8.492 1.00 97.69 174 GLY A C 1
ATOM 1310 O O . GLY A 1 174 ? -9.723 0.606 -8.273 1.00 97.69 174 GLY A O 1
ATOM 1311 N N . LEU A 1 175 ? -7.479 0.531 -8.154 1.00 96.62 175 LEU A N 1
ATOM 1312 C CA . LEU A 1 175 ? -7.325 1.816 -7.473 1.00 96.62 175 LEU A CA 1
ATOM 1313 C C . LEU A 1 175 ? -7.831 3.005 -8.304 1.00 96.62 175 LEU A C 1
ATOM 1315 O O . LEU A 1 175 ? -8.459 3.908 -7.746 1.00 96.62 175 LEU A O 1
ATOM 1319 N N . ALA A 1 176 ? -7.568 3.022 -9.612 1.00 97.81 176 ALA A N 1
ATOM 1320 C CA . ALA A 1 176 ? -7.966 4.120 -10.490 1.00 97.81 176 ALA A CA 1
ATOM 1321 C C . ALA A 1 176 ? -9.489 4.166 -10.720 1.00 97.81 176 ALA A C 1
ATOM 1323 O O . ALA A 1 176 ? -10.078 5.244 -10.637 1.00 97.81 176 ALA A O 1
ATOM 1324 N N . PHE A 1 177 ? -10.139 3.013 -10.912 1.00 98.50 177 PHE A N 1
ATOM 1325 C CA . PHE A 1 177 ? -11.599 2.911 -10.998 1.00 98.50 177 PHE A CA 1
ATOM 1326 C C . PHE A 1 177 ? -12.279 3.295 -9.680 1.00 98.50 177 PHE A C 1
ATOM 1328 O O . PHE A 1 177 ? -13.243 4.059 -9.681 1.00 98.50 177 PHE A O 1
ATOM 1335 N N . LYS A 1 178 ? -11.716 2.881 -8.536 1.00 96.62 178 LYS A N 1
ATOM 1336 C CA . LYS A 1 178 ? -12.201 3.318 -7.218 1.00 96.62 178 LYS A CA 1
ATOM 1337 C C . LYS A 1 178 ? -12.150 4.844 -7.071 1.00 96.62 178 LYS A C 1
ATOM 1339 O O . LYS A 1 178 ? -13.065 5.425 -6.496 1.00 96.62 178 LYS A O 1
ATOM 1344 N N . ALA A 1 179 ? -11.109 5.500 -7.589 1.00 95.69 179 ALA A N 1
ATOM 1345 C CA . ALA A 1 179 ? -10.962 6.957 -7.511 1.00 95.69 179 ALA A CA 1
ATOM 1346 C C . ALA A 1 179 ? -12.048 7.720 -8.295 1.00 95.69 179 ALA A C 1
ATOM 1348 O O . ALA A 1 179 ? -12.445 8.803 -7.872 1.00 95.69 179 ALA A O 1
ATOM 1349 N N . ILE A 1 180 ? -12.572 7.142 -9.382 1.00 97.50 180 ILE A N 1
ATOM 1350 C CA . ILE A 1 180 ? -13.731 7.680 -10.119 1.00 97.50 180 ILE A CA 1
ATOM 1351 C C . ILE A 1 180 ? -15.072 7.099 -9.648 1.00 97.50 180 ILE A C 1
ATOM 1353 O O . ILE A 1 180 ? -16.090 7.319 -10.294 1.00 97.50 180 ILE A O 1
ATOM 1357 N N . GLN A 1 181 ? -15.078 6.383 -8.518 1.00 96.94 181 GLN A N 1
ATOM 1358 C CA . GLN A 1 181 ? -16.255 5.750 -7.909 1.00 96.94 181 GLN A CA 1
ATOM 1359 C C . GLN A 1 181 ? -16.932 4.678 -8.782 1.00 96.94 181 GLN A C 1
ATOM 1361 O O . GLN A 1 181 ? -18.067 4.286 -8.515 1.00 96.94 181 GLN A O 1
ATOM 1366 N N . ASP A 1 182 ? -16.226 4.142 -9.781 1.00 98.19 182 ASP A N 1
ATOM 1367 C CA . ASP A 1 182 ? -16.655 2.953 -10.521 1.00 98.19 182 ASP A CA 1
ATOM 1368 C C . ASP A 1 182 ? -16.243 1.701 -9.734 1.00 98.19 182 ASP A C 1
ATOM 1370 O O . ASP A 1 182 ? -15.215 1.061 -9.976 1.00 98.19 182 ASP A O 1
ATOM 1374 N N . TYR A 1 183 ? -17.020 1.399 -8.693 1.00 97.94 183 TYR A N 1
ATOM 1375 C CA . TYR A 1 183 ? -16.697 0.308 -7.778 1.00 97.94 183 TYR A CA 1
ATOM 1376 C C . TYR A 1 183 ? -16.815 -1.073 -8.429 1.00 97.94 183 TYR A C 1
ATOM 1378 O O . TYR A 1 183 ? -16.081 -1.979 -8.036 1.00 97.94 183 TYR A O 1
ATOM 1386 N N . ASP A 1 184 ? -17.679 -1.239 -9.432 1.00 97.94 184 ASP A N 1
ATOM 1387 C CA . ASP A 1 184 ? -17.851 -2.515 -10.128 1.00 97.94 184 ASP A CA 1
ATOM 1388 C C . ASP A 1 184 ? -16.591 -2.874 -10.920 1.00 97.94 184 ASP A C 1
ATOM 1390 O O . ASP A 1 184 ? -16.061 -3.983 -10.777 1.00 97.94 184 ASP A O 1
ATOM 1394 N N . GLN A 1 185 ? -16.048 -1.920 -11.686 1.00 98.38 185 GLN A N 1
ATOM 1395 C CA . GLN A 1 185 ? -14.772 -2.116 -12.374 1.00 98.38 185 GLN A CA 1
ATOM 1396 C C . GLN A 1 185 ? -13.608 -2.235 -11.391 1.00 98.38 185 GLN A C 1
ATOM 1398 O O . GLN A 1 185 ? -12.717 -3.062 -11.605 1.00 98.38 185 GLN A O 1
ATOM 1403 N N . ALA A 1 186 ? -13.617 -1.480 -10.289 1.00 98.31 186 ALA A N 1
ATOM 1404 C CA . ALA A 1 186 ? -12.592 -1.612 -9.259 1.00 98.31 186 ALA A CA 1
ATOM 1405 C C . ALA A 1 186 ? -12.544 -3.046 -8.704 1.00 98.31 186 ALA A C 1
ATOM 1407 O O . ALA A 1 186 ? -11.500 -3.693 -8.723 1.00 98.31 186 ALA A O 1
ATOM 1408 N N . ILE A 1 187 ? -13.695 -3.579 -8.286 1.00 98.62 187 ILE A N 1
ATOM 1409 C CA . ILE A 1 187 ? -13.826 -4.937 -7.745 1.00 98.62 187 ILE A CA 1
ATOM 1410 C C . ILE A 1 187 ? -13.434 -5.991 -8.784 1.00 98.62 187 ILE A C 1
ATOM 1412 O O . ILE A 1 187 ? -12.784 -6.979 -8.432 1.00 98.62 187 ILE A O 1
ATOM 1416 N N . LEU A 1 188 ? -13.826 -5.814 -10.050 1.00 98.56 188 LEU A N 1
ATOM 1417 C CA . LEU A 1 188 ? -13.480 -6.743 -11.124 1.00 98.56 188 LEU A CA 1
ATOM 1418 C C . LEU A 1 188 ? -11.961 -6.856 -11.298 1.00 98.56 188 LEU A C 1
ATOM 1420 O O . LEU A 1 188 ? -11.430 -7.966 -11.296 1.00 98.56 188 LEU 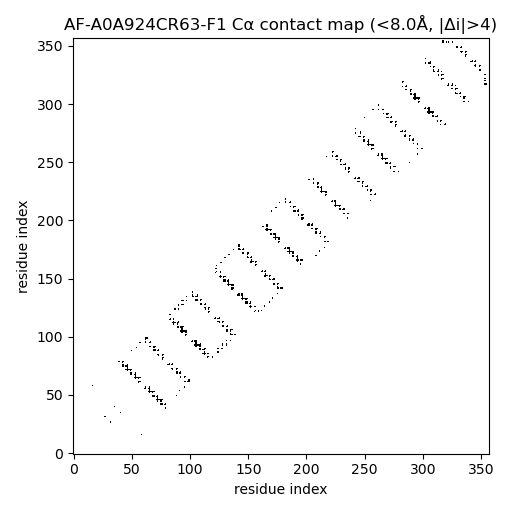A O 1
ATOM 1424 N N . ASN A 1 189 ? -11.271 -5.720 -11.410 1.00 98.44 189 ASN A N 1
ATOM 1425 C CA . ASN A 1 189 ? -9.822 -5.689 -11.598 1.00 98.44 189 ASN A CA 1
ATOM 1426 C C . ASN A 1 189 ? -9.084 -6.223 -10.360 1.00 98.44 189 ASN A C 1
ATOM 1428 O O . ASN A 1 189 ? -8.205 -7.072 -10.486 1.00 98.44 189 ASN A O 1
ATOM 1432 N N . GLU A 1 190 ? -9.499 -5.838 -9.153 1.00 98.25 190 GLU A N 1
ATOM 1433 C CA . GLU A 1 190 ? -8.894 -6.343 -7.914 1.00 98.25 190 GLU A CA 1
ATOM 1434 C C . GLU A 1 190 ? -9.088 -7.865 -7.741 1.00 98.25 190 GLU A C 1
ATOM 1436 O O . GLU A 1 190 ? -8.207 -8.558 -7.238 1.00 98.25 190 GLU A O 1
ATOM 1441 N N . LYS A 1 191 ? -10.200 -8.451 -8.212 1.00 98.56 191 LYS A N 1
ATOM 1442 C CA . LYS A 1 191 ? -10.371 -9.918 -8.222 1.00 98.56 191 LYS A CA 1
ATOM 1443 C C . LYS A 1 191 ? -9.394 -10.622 -9.166 1.00 98.56 191 LYS A C 1
ATOM 1445 O O . LYS A 1 191 ? -8.921 -11.706 -8.825 1.00 98.56 191 LYS A O 1
ATOM 1450 N N . GLN A 1 192 ? -9.096 -10.028 -10.323 1.00 98.44 192 GLN A N 1
ATOM 1451 C CA . GLN A 1 192 ? -8.087 -10.559 -11.247 1.00 98.44 192 GLN A CA 1
ATOM 1452 C C . GLN A 1 192 ? -6.686 -10.475 -10.630 1.00 98.44 192 GLN A C 1
ATOM 1454 O O . GLN A 1 192 ? -5.962 -11.472 -10.616 1.00 98.44 192 GLN A O 1
ATOM 1459 N N . ALA A 1 193 ? -6.345 -9.335 -10.016 1.00 98.19 193 ALA A N 1
ATOM 1460 C CA . ALA A 1 193 ? -5.096 -9.177 -9.272 1.00 98.19 193 ALA A CA 1
ATOM 1461 C C . ALA A 1 193 ? -4.971 -10.214 -8.143 1.00 98.19 193 ALA A C 1
ATOM 1463 O O . ALA A 1 193 ? -3.924 -10.838 -7.995 1.00 98.19 193 ALA A O 1
ATOM 1464 N N . LEU A 1 194 ? -6.052 -10.462 -7.392 1.00 98.38 194 LEU A N 1
ATOM 1465 C CA . LEU A 1 194 ? -6.068 -11.451 -6.311 1.00 98.38 194 LEU A CA 1
ATOM 1466 C C . LEU A 1 194 ? -5.795 -12.860 -6.835 1.00 98.38 194 LEU A C 1
ATOM 1468 O O . LEU A 1 194 ? -5.039 -13.612 -6.223 1.00 98.38 194 LEU A O 1
ATOM 1472 N N . ASN A 1 195 ? -6.421 -13.223 -7.954 1.00 98.31 195 ASN A N 1
ATOM 1473 C CA . ASN A 1 195 ? -6.232 -14.532 -8.559 1.00 98.31 195 ASN A CA 1
ATOM 1474 C C . ASN A 1 195 ? -4.769 -14.741 -8.976 1.00 98.31 195 ASN A C 1
ATOM 1476 O O . ASN A 1 195 ? -4.183 -15.765 -8.626 1.00 98.31 195 ASN A O 1
ATOM 1480 N N . LEU A 1 196 ? -4.160 -13.753 -9.638 1.00 97.94 196 LEU A N 1
ATOM 1481 C CA . LEU A 1 196 ? -2.751 -13.806 -10.030 1.00 97.94 196 LEU A CA 1
ATOM 1482 C C . LEU A 1 196 ? -1.813 -13.835 -8.818 1.00 97.94 196 LEU A C 1
ATOM 1484 O O . LEU A 1 196 ? -0.919 -14.677 -8.778 1.00 97.94 196 LEU A O 1
ATOM 1488 N N . ALA A 1 197 ? -2.051 -13.010 -7.795 1.00 97.75 197 ALA A N 1
ATOM 1489 C CA . ALA A 1 197 ? -1.252 -13.014 -6.567 1.00 97.75 197 ALA A CA 1
ATOM 1490 C C . ALA A 1 197 ? -1.248 -14.398 -5.898 1.00 97.75 197 ALA A C 1
ATOM 1492 O O . ALA A 1 197 ? -0.204 -14.906 -5.490 1.00 97.75 197 ALA A O 1
ATOM 1493 N N . GLN A 1 198 ? -2.404 -15.066 -5.862 1.00 97.00 198 GLN A N 1
ATOM 1494 C CA . GLN A 1 198 ? -2.525 -16.420 -5.322 1.00 97.00 198 GLN A CA 1
ATOM 1495 C C . GLN A 1 198 ? -1.812 -17.472 -6.178 1.00 97.00 198 GLN A C 1
ATOM 1497 O O . GLN A 1 198 ? -1.149 -18.353 -5.625 1.00 97.00 198 GLN A O 1
ATOM 1502 N N . GLN A 1 199 ? -1.907 -17.381 -7.509 1.00 97.69 199 GLN A N 1
ATOM 1503 C CA . GLN A 1 199 ? -1.189 -18.271 -8.429 1.00 97.69 199 GLN A CA 1
ATOM 1504 C C . GLN A 1 199 ? 0.332 -18.121 -8.293 1.00 97.69 199 GLN A C 1
ATOM 1506 O O . GLN A 1 199 ? 1.051 -19.118 -8.209 1.00 97.69 199 GLN A O 1
ATOM 1511 N N . LEU A 1 200 ? 0.810 -16.878 -8.205 1.00 96.75 200 LEU A N 1
ATOM 1512 C CA . LEU A 1 200 ? 2.221 -16.528 -8.036 1.00 96.75 200 LEU A CA 1
ATOM 1513 C C . LEU A 1 200 ? 2.727 -16.749 -6.602 1.00 96.75 200 LEU A C 1
ATOM 1515 O O . LEU A 1 200 ? 3.931 -16.673 -6.361 1.00 96.75 200 LEU A O 1
ATOM 1519 N N . LYS A 1 201 ? 1.823 -17.061 -5.662 1.00 96.88 201 LYS A N 1
ATOM 1520 C CA . LYS A 1 201 ? 2.086 -17.187 -4.218 1.00 96.88 201 LYS A CA 1
ATOM 1521 C C . LYS A 1 201 ? 2.690 -15.918 -3.610 1.00 96.88 201 LYS A C 1
ATOM 1523 O O . LYS A 1 201 ? 3.414 -15.992 -2.616 1.00 96.88 201 LYS A O 1
ATOM 1528 N N . ASP A 1 202 ? 2.358 -14.767 -4.180 1.00 95.38 202 ASP A N 1
ATOM 1529 C CA . ASP A 1 202 ? 2.764 -13.467 -3.674 1.00 95.38 202 ASP A CA 1
ATOM 1530 C C . ASP A 1 202 ? 1.848 -13.051 -2.521 1.00 95.38 202 ASP A C 1
ATOM 1532 O O . ASP A 1 202 ? 0.744 -12.532 -2.704 1.00 95.38 202 ASP A O 1
ATOM 1536 N N . ARG A 1 203 ? 2.294 -13.339 -1.297 1.00 94.25 203 ARG A N 1
ATOM 1537 C CA . ARG A 1 203 ? 1.505 -13.093 -0.085 1.00 94.25 203 ARG A CA 1
ATOM 1538 C C . ARG A 1 203 ? 1.410 -11.612 0.271 1.00 94.25 203 ARG A C 1
ATOM 1540 O O . ARG A 1 203 ? 0.434 -11.216 0.907 1.00 94.25 203 ARG A O 1
ATOM 1547 N N . THR A 1 204 ? 2.387 -10.809 -0.141 1.00 91.50 204 THR A N 1
ATOM 1548 C CA . THR A 1 204 ? 2.394 -9.365 0.103 1.00 91.50 204 THR A CA 1
ATOM 1549 C C . THR A 1 204 ? 1.332 -8.700 -0.764 1.00 91.50 204 THR A C 1
ATOM 1551 O O . THR A 1 204 ? 0.442 -8.021 -0.240 1.00 91.50 204 THR A O 1
ATOM 1554 N N . VAL A 1 205 ? 1.344 -8.987 -2.069 1.00 93.06 205 VAL A N 1
ATOM 1555 C CA . VAL A 1 205 ? 0.334 -8.465 -2.996 1.00 93.06 205 VAL A CA 1
ATOM 1556 C C . VAL A 1 205 ? -1.048 -9.034 -2.674 1.00 93.06 205 VAL A C 1
ATOM 1558 O O . VAL A 1 205 ? -2.023 -8.284 -2.668 1.00 93.06 205 VAL A O 1
ATOM 1561 N N . GLU A 1 206 ? -1.159 -10.314 -2.297 1.00 96.62 206 GLU A N 1
ATOM 1562 C CA . GLU A 1 206 ? -2.432 -10.901 -1.853 1.00 96.62 206 GLU A CA 1
ATOM 1563 C C . GLU A 1 206 ? -3.036 -10.118 -0.673 1.00 96.62 206 GLU A C 1
ATOM 1565 O O . GLU A 1 206 ? -4.212 -9.747 -0.710 1.00 96.62 206 GLU A O 1
ATOM 1570 N N . ALA A 1 207 ? -2.247 -9.811 0.362 1.00 95.06 207 ALA A N 1
ATOM 1571 C CA . ALA A 1 207 ? -2.724 -9.047 1.515 1.00 95.06 207 ALA A CA 1
ATOM 1572 C C . ALA A 1 207 ? -3.182 -7.630 1.134 1.00 95.06 207 ALA A C 1
ATOM 1574 O O . ALA A 1 207 ? -4.184 -7.135 1.669 1.00 95.06 207 ALA A O 1
ATOM 1575 N N . GLN A 1 208 ? -2.464 -6.982 0.216 1.00 94.62 208 GLN A N 1
ATOM 1576 C CA . GLN A 1 208 ? -2.772 -5.641 -0.267 1.00 94.62 208 GLN A CA 1
ATOM 1577 C C . GLN A 1 208 ? -4.052 -5.617 -1.118 1.00 94.62 208 GLN A C 1
ATOM 1579 O O . GLN A 1 208 ? -4.937 -4.796 -0.872 1.00 94.62 208 GLN A O 1
ATOM 1584 N N . VAL A 1 209 ? -4.214 -6.560 -2.043 1.00 97.00 209 VAL A N 1
ATOM 1585 C CA . VAL A 1 209 ? -5.420 -6.681 -2.875 1.00 97.00 209 VAL A CA 1
ATOM 1586 C C . VAL A 1 209 ? -6.648 -7.033 -2.028 1.00 97.00 209 VAL A C 1
ATOM 1588 O O . VAL A 1 209 ? -7.724 -6.467 -2.218 1.00 97.00 209 VAL A O 1
ATOM 1591 N N . LEU A 1 210 ? -6.512 -7.899 -1.015 1.00 98.00 210 LEU A N 1
ATOM 1592 C CA . LEU A 1 210 ? -7.609 -8.187 -0.078 1.00 98.00 210 LEU A CA 1
ATOM 1593 C C . LEU A 1 210 ? -8.065 -6.931 0.686 1.00 98.00 210 LEU A C 1
ATOM 1595 O O . LEU A 1 210 ? -9.263 -6.755 0.920 1.00 98.00 210 LEU A O 1
ATOM 1599 N N . LYS A 1 211 ? -7.133 -6.035 1.049 1.00 95.88 211 LYS A N 1
ATOM 1600 C CA . LYS A 1 211 ? -7.461 -4.723 1.635 1.00 95.88 211 LYS A CA 1
ATOM 1601 C C . LYS A 1 211 ? -8.263 -3.881 0.648 1.00 95.88 211 LYS A C 1
ATOM 1603 O O . LYS A 1 211 ? -9.298 -3.334 1.023 1.00 95.88 211 LYS A O 1
ATOM 1608 N N . ASN A 1 212 ? -7.791 -3.789 -0.593 1.00 96.56 212 ASN A N 1
ATOM 1609 C CA . ASN A 1 212 ? -8.426 -2.983 -1.628 1.00 96.56 212 ASN A CA 1
ATOM 1610 C C . ASN A 1 212 ? -9.836 -3.481 -1.959 1.00 96.56 212 ASN A C 1
ATOM 1612 O O . ASN A 1 212 ? -10.755 -2.667 -2.007 1.00 96.56 212 ASN A O 1
ATOM 1616 N N . LEU A 1 213 ? -10.034 -4.798 -2.079 1.00 97.75 213 LEU A N 1
ATOM 1617 C CA . LEU A 1 213 ? -11.357 -5.406 -2.243 1.00 97.75 213 LEU A CA 1
ATOM 1618 C C . LEU A 1 213 ? -12.276 -5.070 -1.076 1.00 97.75 213 LEU A C 1
ATOM 1620 O O . LEU A 1 213 ? -13.397 -4.621 -1.301 1.00 97.75 213 LEU A O 1
ATOM 1624 N N . GLY A 1 214 ? -11.804 -5.239 0.163 1.00 96.31 214 GLY A N 1
ATOM 1625 C CA . GLY A 1 214 ? -12.585 -4.878 1.344 1.00 96.31 214 GLY A CA 1
ATOM 1626 C C . GLY A 1 214 ? -13.024 -3.410 1.316 1.00 96.31 214 GLY A C 1
ATOM 1627 O O . GLY A 1 214 ? -14.205 -3.114 1.485 1.00 96.31 214 GLY A O 1
ATOM 1628 N N . ASN A 1 215 ? -12.098 -2.501 0.996 1.00 94.44 215 ASN A N 1
ATOM 1629 C CA . ASN A 1 215 ? -12.378 -1.069 0.888 1.00 94.44 215 ASN A CA 1
ATOM 1630 C C . ASN A 1 215 ? -13.353 -0.747 -0.259 1.00 94.44 215 ASN A C 1
ATOM 1632 O O . ASN A 1 215 ? -14.252 0.070 -0.075 1.00 94.44 215 ASN A O 1
ATOM 1636 N N . ALA A 1 216 ? -13.197 -1.375 -1.428 1.00 96.19 216 ALA A N 1
ATOM 1637 C CA . ALA A 1 216 ? -14.071 -1.161 -2.581 1.00 96.19 216 ALA A CA 1
ATOM 1638 C C . ALA A 1 216 ? -15.499 -1.652 -2.301 1.00 96.19 216 ALA A C 1
ATOM 1640 O O . ALA A 1 216 ? -16.459 -0.923 -2.542 1.00 96.19 216 ALA A O 1
ATOM 1641 N N . TYR A 1 217 ? -15.646 -2.836 -1.700 1.00 96.12 217 TYR A N 1
ATOM 1642 C CA . TYR A 1 217 ? -16.949 -3.339 -1.269 1.00 96.12 217 TYR A CA 1
ATOM 1643 C C . TYR A 1 217 ? -17.592 -2.431 -0.218 1.00 96.12 217 TYR A C 1
ATOM 1645 O O . TYR A 1 217 ? -18.771 -2.101 -0.343 1.00 96.12 217 TYR A O 1
ATOM 1653 N N . TYR A 1 218 ? -16.821 -1.964 0.767 1.00 92.81 218 TYR A N 1
ATOM 1654 C CA . TYR A 1 218 ? -17.320 -1.035 1.779 1.00 92.81 218 TYR A CA 1
ATOM 1655 C C . TYR A 1 218 ? -17.826 0.270 1.147 1.00 92.81 218 TYR A C 1
ATOM 1657 O O . TYR A 1 218 ? -18.954 0.682 1.411 1.00 92.81 218 TYR A O 1
ATOM 1665 N N . ALA A 1 219 ? -17.033 0.874 0.256 1.00 92.75 219 ALA A N 1
ATOM 1666 C CA . ALA A 1 219 ? -17.391 2.105 -0.449 1.00 92.75 219 ALA A CA 1
ATOM 1667 C C . ALA A 1 219 ? -18.602 1.934 -1.386 1.00 92.75 219 ALA A C 1
ATOM 1669 O O . ALA A 1 219 ? -19.405 2.852 -1.520 1.00 92.75 219 ALA A O 1
ATOM 1670 N N . SER A 1 220 ? -18.785 0.744 -1.967 1.00 95.00 220 SER A N 1
ATOM 1671 C CA . SER A 1 220 ? -19.951 0.403 -2.797 1.00 95.00 220 SER A CA 1
ATOM 1672 C C . SER A 1 220 ? -21.240 0.116 -2.007 1.00 95.00 220 SER A C 1
ATOM 1674 O O . SER A 1 220 ? -22.240 -0.287 -2.595 1.00 95.00 220 SER A O 1
ATOM 1676 N N . GLY A 1 221 ? -21.232 0.261 -0.676 1.00 91.62 221 GLY A N 1
ATOM 1677 C CA . GLY A 1 221 ? -22.396 -0.040 0.166 1.00 91.62 221 GLY A CA 1
ATOM 1678 C C . GLY A 1 221 ? -22.642 -1.537 0.383 1.00 91.62 221 GLY A C 1
ATOM 1679 O O . GLY A 1 221 ? -23.750 -1.938 0.731 1.00 91.62 221 GLY A O 1
ATOM 1680 N N . GLN A 1 222 ? -21.610 -2.371 0.218 1.00 93.06 222 GLN A N 1
ATOM 1681 C CA . GLN A 1 222 ? -21.646 -3.830 0.391 1.00 93.06 222 GLN A CA 1
ATOM 1682 C C . GLN A 1 222 ? -20.766 -4.280 1.574 1.00 93.06 222 GLN A C 1
ATOM 1684 O O . GLN A 1 222 ? -19.754 -4.971 1.409 1.00 93.06 222 GLN A O 1
ATOM 1689 N N . PRO A 1 223 ? -21.103 -3.881 2.810 1.00 88.81 223 PRO A N 1
ATOM 1690 C CA . PRO A 1 223 ? -20.203 -4.045 3.944 1.00 88.81 223 PRO A CA 1
ATOM 1691 C C . PRO A 1 223 ? -20.072 -5.502 4.432 1.00 88.81 223 PRO A C 1
ATOM 1693 O O . PRO A 1 223 ? -19.049 -5.852 5.016 1.00 88.81 223 PRO A O 1
ATOM 1696 N N . ALA A 1 224 ? -21.036 -6.386 4.147 1.00 91.25 224 ALA A N 1
ATOM 1697 C CA . ALA A 1 224 ? -20.900 -7.818 4.440 1.00 91.25 224 ALA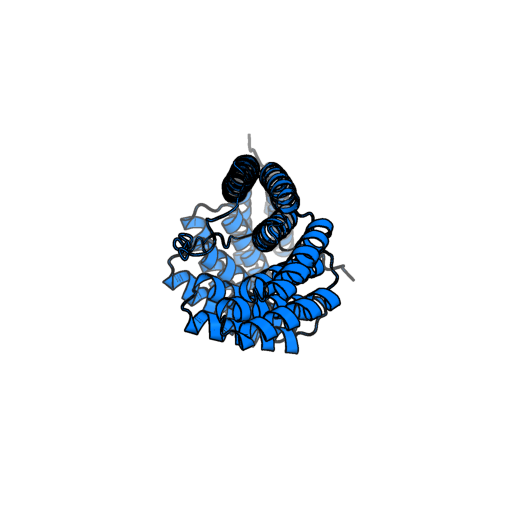 A CA 1
ATOM 1698 C C . ALA A 1 224 ? -19.773 -8.465 3.611 1.00 91.25 224 ALA A C 1
ATOM 1700 O O . ALA A 1 224 ? -18.958 -9.228 4.132 1.00 91.25 224 ALA A O 1
ATOM 1701 N N . GLN A 1 225 ? -19.676 -8.103 2.330 1.00 95.06 225 GLN A N 1
ATOM 1702 C CA . GLN A 1 225 ? -18.587 -8.508 1.447 1.00 95.06 225 GLN A CA 1
ATOM 1703 C C . GLN A 1 225 ? -17.262 -7.889 1.902 1.00 95.06 225 GLN A C 1
ATOM 1705 O O . GLN A 1 225 ? -16.241 -8.573 1.897 1.00 95.06 225 GLN A O 1
ATOM 1710 N N . ALA A 1 226 ? -17.270 -6.632 2.357 1.00 95.25 226 ALA A N 1
ATOM 1711 C CA . ALA A 1 226 ? -16.075 -5.998 2.911 1.00 95.25 226 ALA A CA 1
ATOM 1712 C C . ALA A 1 226 ? -15.504 -6.791 4.098 1.00 95.25 226 ALA A C 1
ATOM 1714 O O . ALA A 1 226 ? -14.319 -7.129 4.100 1.00 95.25 226 ALA A O 1
ATOM 1715 N N . VAL A 1 227 ? -16.363 -7.162 5.058 1.00 95.31 227 VAL A N 1
ATOM 1716 C CA . VAL A 1 227 ? -15.992 -8.010 6.203 1.00 95.31 227 VAL A CA 1
ATOM 1717 C C . VAL A 1 227 ? -15.391 -9.333 5.731 1.00 95.31 227 VAL A C 1
ATOM 1719 O O . VAL A 1 227 ? -14.320 -9.698 6.206 1.00 95.31 227 VAL A O 1
ATOM 1722 N N . HIS A 1 228 ? -15.996 -10.003 4.745 1.00 96.06 228 HIS A N 1
ATOM 1723 C CA . HIS A 1 228 ? -15.461 -11.253 4.194 1.00 96.06 228 HIS A CA 1
ATOM 1724 C C . HIS A 1 228 ? -14.011 -11.115 3.684 1.00 96.06 228 HIS A C 1
ATOM 1726 O O . HIS A 1 228 ? -13.151 -11.935 4.013 1.00 96.06 228 HIS A O 1
ATOM 1732 N N . TYR A 1 229 ? -13.701 -10.073 2.904 1.00 97.69 229 TYR A N 1
ATOM 1733 C CA . TYR A 1 229 ? -12.337 -9.869 2.396 1.00 97.69 229 TYR A CA 1
ATOM 1734 C C . TYR A 1 229 ? -11.355 -9.430 3.487 1.00 97.69 229 TYR A C 1
ATOM 1736 O O . TYR A 1 229 ? -10.203 -9.874 3.487 1.00 97.69 229 TYR A O 1
ATOM 1744 N N . TYR A 1 230 ? -11.797 -8.632 4.460 1.00 97.62 230 TYR A N 1
ATOM 1745 C CA . TYR A 1 230 ? -10.961 -8.301 5.611 1.00 97.62 230 TYR A CA 1
ATOM 1746 C C . TYR A 1 230 ? -10.680 -9.521 6.504 1.00 97.62 230 TYR A C 1
ATOM 1748 O O . TYR A 1 230 ? -9.552 -9.669 6.965 1.00 97.62 230 TYR A O 1
ATOM 1756 N N . GLU A 1 231 ? -11.633 -10.436 6.709 1.00 97.38 231 GLU A N 1
ATOM 1757 C CA . GLU A 1 231 ? -11.411 -11.690 7.450 1.00 97.38 231 GLU A CA 1
ATOM 1758 C C . GLU A 1 231 ? -10.376 -12.580 6.746 1.00 97.38 231 GLU A C 1
ATOM 1760 O O . GLU A 1 231 ? -9.491 -13.145 7.396 1.00 97.38 231 GLU A O 1
ATOM 1765 N N . ARG A 1 232 ? -10.414 -12.647 5.409 1.00 98.12 232 ARG A N 1
ATOM 1766 C CA . ARG A 1 232 ? -9.373 -13.327 4.621 1.00 98.12 232 ARG A CA 1
ATOM 1767 C C . ARG A 1 232 ? -8.000 -12.681 4.816 1.00 98.12 232 ARG A C 1
ATOM 1769 O O . ARG A 1 232 ? -7.022 -13.395 5.037 1.00 98.12 232 ARG A O 1
ATOM 1776 N N . ARG A 1 233 ? -7.919 -11.344 4.796 1.00 97.62 233 ARG A N 1
ATOM 1777 C CA . ARG A 1 233 ? -6.669 -10.609 5.071 1.00 97.62 233 ARG A CA 1
ATOM 1778 C C . ARG A 1 233 ? -6.170 -10.856 6.498 1.00 97.62 233 ARG A C 1
ATOM 1780 O O . ARG A 1 233 ? -4.969 -10.990 6.696 1.00 97.62 233 ARG A O 1
ATOM 1787 N N . LEU A 1 234 ? -7.072 -10.959 7.478 1.00 98.00 234 LEU A N 1
ATOM 1788 C CA . LEU A 1 234 ? -6.737 -11.260 8.874 1.00 98.00 234 LEU A CA 1
ATOM 1789 C C . LEU A 1 234 ? -6.124 -12.656 9.006 1.00 98.00 234 LEU A C 1
ATOM 1791 O O . LEU A 1 234 ? -5.111 -12.825 9.683 1.00 98.00 234 LEU A O 1
ATOM 1795 N N . HIS A 1 235 ? -6.722 -13.653 8.348 1.00 97.56 235 HIS A N 1
ATOM 1796 C CA . HIS A 1 235 ? -6.182 -15.009 8.323 1.00 97.56 235 HIS A CA 1
ATOM 1797 C C . HIS A 1 235 ? -4.773 -15.039 7.719 1.00 97.56 235 HIS A C 1
ATOM 1799 O O . HIS A 1 235 ? -3.867 -15.637 8.301 1.00 97.56 235 HIS A O 1
ATOM 1805 N N . LEU A 1 236 ? -4.570 -14.328 6.606 1.00 96.81 236 LEU A N 1
ATOM 1806 C CA . LEU A 1 236 ? -3.261 -14.208 5.976 1.00 96.81 236 LEU A CA 1
ATOM 1807 C C . LEU A 1 236 ? -2.242 -13.532 6.907 1.00 96.81 236 LEU A C 1
ATOM 1809 O O . LEU A 1 236 ? -1.179 -14.099 7.145 1.00 96.81 236 LEU A O 1
ATOM 1813 N N . ALA A 1 237 ? -2.585 -12.393 7.514 1.00 96.31 237 ALA A N 1
ATOM 1814 C CA . ALA A 1 237 ? -1.711 -11.677 8.448 1.00 96.31 237 ALA A CA 1
ATOM 1815 C C . ALA A 1 237 ? -1.240 -12.558 9.617 1.00 96.31 237 ALA A C 1
ATOM 1817 O O . ALA A 1 237 ? -0.057 -12.558 9.963 1.00 96.31 237 ALA A O 1
ATOM 1818 N N . ARG A 1 238 ? -2.151 -13.366 10.175 1.00 96.19 238 ARG A N 1
ATOM 1819 C CA . ARG A 1 238 ? -1.839 -14.353 11.218 1.00 96.19 238 ARG A CA 1
ATOM 1820 C C . ARG A 1 238 ? -0.922 -15.457 10.709 1.00 96.19 238 ARG A C 1
ATOM 1822 O O . ARG A 1 238 ? 0.054 -15.782 11.371 1.00 96.19 238 ARG A O 1
ATOM 1829 N N . SER A 1 239 ? -1.200 -16.005 9.525 1.00 96.12 239 SER A N 1
ATOM 1830 C CA . SER A 1 239 ? -0.370 -17.064 8.933 1.00 96.12 239 SER A CA 1
ATOM 1831 C C . SER A 1 239 ? 1.064 -16.610 8.633 1.00 96.12 239 SER A C 1
ATOM 1833 O O . SER A 1 239 ? 1.990 -17.413 8.704 1.00 96.12 239 SER A O 1
ATOM 1835 N N . LEU A 1 240 ? 1.251 -15.318 8.345 1.00 94.06 240 LEU A N 1
ATOM 1836 C CA . LEU A 1 240 ? 2.554 -14.700 8.094 1.00 94.06 240 LEU A CA 1
ATOM 1837 C C . LEU A 1 240 ? 3.249 -14.208 9.372 1.00 94.06 240 LEU A C 1
ATOM 1839 O O . LEU A 1 240 ? 4.355 -13.682 9.285 1.00 94.06 240 LEU A O 1
ATOM 1843 N N . ASN A 1 241 ? 2.621 -14.344 10.546 1.00 94.75 241 ASN A N 1
ATOM 1844 C CA . ASN A 1 241 ? 3.092 -13.768 11.809 1.00 94.75 241 ASN A CA 1
ATOM 1845 C C . ASN A 1 241 ? 3.410 -12.265 11.694 1.00 94.75 241 ASN A C 1
ATOM 1847 O O . ASN A 1 241 ? 4.437 -11.795 12.184 1.00 94.75 241 ASN A O 1
ATOM 1851 N N . GLN A 1 242 ? 2.528 -11.501 11.041 1.00 94.56 242 GLN A N 1
ATOM 1852 C CA . GLN A 1 242 ? 2.659 -10.051 10.879 1.00 94.56 242 GLN A CA 1
ATOM 1853 C C . GLN A 1 242 ? 1.699 -9.314 11.830 1.00 94.56 242 GLN A C 1
ATOM 1855 O O . GLN A 1 242 ? 0.603 -8.915 11.427 1.00 94.56 242 GLN A O 1
ATOM 1860 N N . PRO A 1 243 ? 2.078 -9.086 13.103 1.00 94.69 243 PRO A N 1
ATOM 1861 C CA . PRO A 1 243 ? 1.163 -8.556 14.114 1.00 94.69 243 PRO A CA 1
ATOM 1862 C C . PRO A 1 243 ? 0.759 -7.096 13.855 1.00 94.69 243 PRO A C 1
ATOM 1864 O O . PRO A 1 243 ? -0.349 -6.687 14.193 1.00 94.69 243 PRO A O 1
ATOM 1867 N N . ARG A 1 244 ? 1.615 -6.299 13.200 1.00 91.44 244 ARG A N 1
ATOM 1868 C CA . ARG A 1 244 ? 1.249 -4.936 12.774 1.00 91.44 244 ARG A CA 1
ATOM 1869 C C . ARG A 1 244 ? 0.144 -4.962 11.718 1.00 91.44 244 ARG A C 1
ATOM 1871 O O . ARG A 1 244 ? -0.842 -4.238 11.846 1.00 91.44 244 ARG A O 1
ATOM 1878 N N . LEU A 1 245 ? 0.273 -5.845 10.725 1.00 92.56 245 LEU A N 1
ATOM 1879 C CA . LEU A 1 245 ? -0.752 -6.057 9.706 1.00 92.56 245 LEU A CA 1
ATOM 1880 C C . LEU A 1 245 ? -2.055 -6.556 10.343 1.00 92.56 245 LEU A C 1
ATOM 1882 O O . LEU A 1 245 ? -3.124 -6.030 10.044 1.00 92.56 245 LEU A O 1
ATOM 1886 N N . GLU A 1 246 ? -1.977 -7.518 11.266 1.00 96.62 246 GLU A N 1
ATOM 1887 C CA . GLU A 1 246 ? -3.142 -8.005 12.010 1.00 96.62 246 GLU A CA 1
ATOM 1888 C C . GLU A 1 246 ? -3.868 -6.864 12.743 1.00 96.62 246 GLU A C 1
ATOM 1890 O O . GLU A 1 246 ? -5.083 -6.723 12.595 1.00 96.62 246 GLU A O 1
ATOM 1895 N N . ALA A 1 247 ? -3.144 -6.000 13.462 1.00 95.75 247 ALA A N 1
ATOM 1896 C CA . ALA A 1 247 ? -3.736 -4.865 14.172 1.00 95.75 247 ALA A CA 1
ATOM 1897 C C . ALA A 1 247 ? -4.469 -3.892 13.228 1.00 95.75 247 ALA A C 1
ATOM 1899 O O . ALA A 1 247 ? -5.566 -3.423 13.553 1.00 95.75 247 ALA A O 1
ATOM 1900 N N . GLN A 1 248 ? -3.902 -3.616 12.047 1.00 93.75 248 GLN A N 1
ATOM 1901 C CA . GLN A 1 248 ? -4.550 -2.795 11.018 1.00 93.75 248 GLN A CA 1
ATOM 1902 C C . GLN A 1 248 ? -5.833 -3.452 10.489 1.00 93.75 248 GLN A C 1
ATOM 1904 O O . GLN A 1 248 ? -6.857 -2.787 10.335 1.00 93.75 248 GLN A O 1
ATOM 1909 N N . VAL A 1 249 ? -5.811 -4.761 10.220 1.00 95.81 249 VAL A N 1
ATOM 1910 C CA . VAL A 1 249 ? -6.990 -5.475 9.705 1.00 95.81 249 VAL A CA 1
ATOM 1911 C C . VAL A 1 249 ? -8.105 -5.526 10.748 1.00 95.81 249 VAL A C 1
ATOM 1913 O O . VAL A 1 249 ? -9.267 -5.320 10.405 1.00 95.81 249 VAL A O 1
ATOM 1916 N N . LEU A 1 250 ? -7.765 -5.737 12.022 1.00 97.94 250 LEU A N 1
ATOM 1917 C CA . LEU A 1 250 ? -8.732 -5.739 13.120 1.00 97.94 250 LEU A CA 1
ATOM 1918 C C . LEU A 1 250 ? -9.431 -4.381 13.283 1.00 97.94 250 LEU A C 1
ATOM 1920 O O . LEU A 1 250 ? -10.623 -4.356 13.584 1.00 97.94 250 LEU A O 1
ATOM 1924 N N . LYS A 1 251 ? -8.731 -3.262 13.032 1.00 95.50 251 LYS A N 1
ATOM 1925 C CA . LYS A 1 251 ? -9.345 -1.922 12.964 1.00 95.50 251 LYS A CA 1
ATOM 1926 C C . LYS A 1 251 ? -10.398 -1.858 11.852 1.00 95.50 251 LYS A C 1
ATOM 1928 O O . LYS A 1 251 ? -11.524 -1.447 12.103 1.00 95.50 251 LYS A O 1
ATOM 1933 N N . ASN A 1 252 ? -10.053 -2.293 10.640 1.00 93.44 252 ASN A N 1
ATOM 1934 C CA . ASN A 1 252 ? -10.980 -2.244 9.504 1.00 93.44 252 ASN A CA 1
ATOM 1935 C C . ASN A 1 252 ? -12.200 -3.149 9.726 1.00 93.44 252 ASN A C 1
ATOM 1937 O O . ASN A 1 252 ? -13.327 -2.747 9.442 1.00 93.44 252 ASN A O 1
ATOM 1941 N N . LEU A 1 253 ? -11.985 -4.346 10.280 1.00 96.31 253 LEU A N 1
ATOM 1942 C CA . LEU A 1 253 ? -13.057 -5.271 10.646 1.00 96.31 253 LEU A CA 1
ATOM 1943 C C . LEU A 1 253 ? -13.982 -4.684 11.703 1.00 96.31 253 LEU A C 1
ATOM 1945 O O . LEU A 1 253 ? -15.196 -4.804 11.564 1.00 96.31 253 LEU A O 1
ATOM 1949 N N . SER A 1 254 ? -13.442 -4.040 12.740 1.00 95.69 254 SER A N 1
ATOM 1950 C CA . SER A 1 254 ? -14.290 -3.480 13.787 1.00 95.69 254 SER A CA 1
ATOM 1951 C C . SER A 1 254 ? -15.181 -2.359 13.264 1.00 95.69 254 SER A C 1
ATOM 1953 O O . SER A 1 254 ? -16.389 -2.388 13.496 1.00 95.69 254 SER A O 1
ATOM 1955 N N . THR A 1 255 ? -14.622 -1.431 12.484 1.00 90.62 255 THR A N 1
ATOM 1956 C CA . THR A 1 255 ? -15.391 -0.363 11.837 1.00 90.62 255 THR A CA 1
ATOM 1957 C C . THR A 1 255 ? -16.438 -0.934 10.882 1.00 90.62 255 THR A C 1
ATOM 1959 O O . THR A 1 255 ? -17.605 -0.561 10.971 1.00 90.62 255 THR A O 1
ATOM 1962 N N . ALA A 1 256 ? -16.060 -1.883 10.019 1.00 91.81 256 ALA A N 1
ATOM 1963 C CA . ALA A 1 256 ? -16.993 -2.493 9.078 1.00 91.81 256 ALA A CA 1
ATOM 1964 C C . ALA A 1 256 ? -18.133 -3.231 9.797 1.00 91.81 256 ALA A C 1
ATOM 1966 O O . ALA A 1 256 ? -19.299 -3.029 9.465 1.00 91.81 256 ALA A O 1
ATOM 1967 N N . CYS A 1 257 ? -17.829 -4.028 10.826 1.00 93.94 257 CYS A N 1
ATOM 1968 C CA . CYS A 1 257 ? -18.845 -4.729 11.609 1.00 93.94 257 CYS A CA 1
ATOM 1969 C C . CYS A 1 257 ? -19.794 -3.765 12.327 1.00 93.94 257 CYS A C 1
ATOM 1971 O O . CYS A 1 257 ? -21.004 -4.001 12.323 1.00 93.94 257 CYS A O 1
ATOM 1973 N N . TYR A 1 258 ? -19.285 -2.664 12.881 1.00 89.88 258 TYR A N 1
ATOM 1974 C CA . TYR A 1 258 ? -20.133 -1.668 13.531 1.00 89.88 258 TYR A CA 1
ATOM 1975 C C . TYR A 1 258 ? -21.103 -1.028 12.527 1.00 89.88 258 TYR A C 1
ATOM 1977 O O . TYR A 1 258 ? -22.308 -1.003 12.770 1.00 89.88 258 TYR A O 1
ATOM 1985 N N . SER A 1 259 ? -20.612 -0.642 11.344 1.00 85.31 259 SER A N 1
ATOM 1986 C CA . SER A 1 259 ? -21.442 -0.092 10.262 1.00 85.31 259 SER A CA 1
ATOM 1987 C C . SER A 1 259 ? -22.482 -1.082 9.716 1.00 85.31 259 SER A C 1
ATOM 1989 O O . SER A 1 259 ? -23.531 -0.664 9.239 1.00 85.31 259 SER A O 1
ATOM 1991 N N . THR A 1 260 ? -22.230 -2.396 9.797 1.00 86.75 260 THR A N 1
ATOM 1992 C CA . THR A 1 260 ? -23.208 -3.440 9.409 1.00 86.75 260 THR A CA 1
ATOM 1993 C C . THR A 1 260 ? -24.283 -3.724 10.459 1.00 86.75 260 THR A C 1
ATOM 1995 O O . THR A 1 260 ? -25.098 -4.619 10.247 1.00 86.75 260 THR A O 1
ATOM 1998 N N . GLY A 1 261 ? -24.267 -3.041 11.608 1.00 87.12 261 GLY A N 1
ATOM 1999 C CA . GLY A 1 261 ? -25.172 -3.353 12.716 1.00 87.12 261 GLY A CA 1
ATOM 2000 C C . GLY A 1 261 ? -24.794 -4.626 13.480 1.00 87.12 261 GLY A C 1
ATOM 2001 O O . GLY A 1 261 ? -25.648 -5.224 14.124 1.00 87.12 261 GLY A O 1
ATOM 2002 N N . ASN A 1 262 ? -23.518 -5.036 13.440 1.00 92.12 262 ASN A N 1
ATOM 2003 C CA . ASN A 1 262 ? -22.973 -6.153 14.221 1.00 92.12 262 ASN A CA 1
ATOM 2004 C C . ASN A 1 262 ? -22.012 -5.644 15.320 1.00 92.12 262 ASN A C 1
ATOM 2006 O O . ASN A 1 262 ? -20.804 -5.915 15.262 1.00 92.12 262 ASN A O 1
ATOM 2010 N N . PRO A 1 263 ? -22.511 -4.895 16.323 1.00 92.75 263 PRO A N 1
ATOM 2011 C CA . PRO A 1 263 ? -21.675 -4.244 17.332 1.00 92.75 263 PRO A CA 1
ATOM 2012 C C . PRO A 1 263 ? -20.902 -5.241 18.207 1.00 92.75 263 PRO A C 1
ATOM 2014 O O . PRO A 1 263 ? -19.763 -4.968 18.573 1.00 92.75 263 PRO A O 1
ATOM 2017 N N . GLU A 1 264 ? -21.448 -6.431 18.470 1.00 93.19 264 GLU A N 1
ATOM 2018 C CA . GLU A 1 264 ? -20.746 -7.479 19.225 1.00 93.19 264 GLU A CA 1
ATOM 2019 C C . GLU A 1 264 ? -19.469 -7.948 18.513 1.00 93.19 264 GLU A C 1
ATOM 2021 O O . GLU A 1 264 ? -18.398 -8.029 19.119 1.00 93.19 264 GLU A O 1
ATOM 2026 N N . LYS A 1 265 ? -19.540 -8.193 17.194 1.00 94.50 265 LYS A N 1
ATOM 2027 C CA . LYS A 1 265 ? -18.350 -8.528 16.396 1.00 94.50 265 LYS A CA 1
ATOM 2028 C C . LYS A 1 265 ? -17.350 -7.373 16.385 1.00 94.50 265 LYS A C 1
ATOM 2030 O O . LYS A 1 265 ? -16.151 -7.610 16.523 1.00 94.50 265 LYS A O 1
ATOM 2035 N N . ALA A 1 266 ? -17.830 -6.135 16.266 1.00 96.06 266 ALA A N 1
ATOM 2036 C CA . ALA A 1 266 ? -16.977 -4.950 16.290 1.00 96.06 266 ALA A CA 1
ATOM 2037 C C . ALA A 1 266 ? -16.198 -4.818 17.607 1.00 96.06 266 ALA A C 1
ATOM 2039 O O . ALA A 1 266 ? -14.985 -4.583 17.597 1.00 96.06 266 ALA A O 1
ATOM 2040 N N . ILE A 1 267 ? -16.873 -5.035 18.737 1.00 97.44 267 ILE A N 1
ATOM 2041 C CA . ILE A 1 267 ? -16.258 -5.068 20.066 1.00 97.44 267 ILE A CA 1
ATOM 2042 C C . ILE A 1 267 ? -15.217 -6.188 20.141 1.00 97.44 267 ILE A C 1
ATOM 2044 O O . ILE A 1 267 ? -14.079 -5.917 20.519 1.00 97.44 267 ILE A O 1
ATOM 2048 N N . ASN A 1 268 ? -15.542 -7.407 19.701 1.00 97.69 268 ASN A N 1
ATOM 2049 C CA . ASN A 1 268 ? -14.610 -8.538 19.734 1.00 97.69 268 ASN A CA 1
ATOM 2050 C C . ASN A 1 268 ? -13.328 -8.276 18.926 1.00 97.69 268 ASN A C 1
ATOM 2052 O O . ASN A 1 268 ? -12.225 -8.502 19.430 1.00 97.69 268 ASN A O 1
ATOM 2056 N N . TYR A 1 269 ? -13.443 -7.740 17.706 1.00 98.12 269 TYR A N 1
ATOM 2057 C CA . TYR A 1 269 ? -12.270 -7.354 16.912 1.00 98.12 269 TYR A CA 1
ATOM 2058 C C . TYR A 1 269 ? -11.465 -6.227 17.565 1.00 98.12 269 TYR A C 1
ATOM 2060 O O . TYR A 1 269 ? -10.235 -6.243 17.521 1.00 98.12 269 TYR A O 1
ATOM 2068 N N . THR A 1 270 ? -12.133 -5.276 18.218 1.00 98.31 270 THR A N 1
ATOM 2069 C CA . THR A 1 270 ? -11.450 -4.165 18.894 1.00 98.31 270 THR A CA 1
ATOM 2070 C C . THR A 1 270 ? -10.741 -4.617 20.171 1.00 98.31 270 THR A C 1
ATOM 2072 O O . THR A 1 270 ? -9.637 -4.153 20.440 1.00 98.31 270 THR A O 1
ATOM 2075 N N . ILE A 1 271 ? -11.305 -5.570 20.921 1.00 98.38 271 ILE A N 1
ATOM 2076 C CA . ILE A 1 271 ? -10.636 -6.223 22.060 1.00 98.38 271 ILE A CA 1
ATOM 2077 C C . ILE A 1 271 ? -9.408 -7.002 21.579 1.00 98.38 271 ILE A C 1
ATOM 2079 O O . ILE A 1 271 ? -8.336 -6.881 22.173 1.00 98.38 271 ILE A O 1
ATOM 2083 N N . ALA A 1 272 ? -9.527 -7.759 20.483 1.00 98.19 272 ALA A N 1
ATOM 2084 C CA . ALA A 1 272 ? -8.384 -8.453 19.890 1.00 98.19 272 ALA A CA 1
ATOM 2085 C C . ALA A 1 272 ? -7.275 -7.464 19.487 1.00 98.19 272 ALA A C 1
ATOM 2087 O O . ALA A 1 272 ? -6.111 -7.677 19.827 1.00 98.19 272 ALA A O 1
ATOM 2088 N N . ARG A 1 273 ? -7.640 -6.342 18.846 1.00 98.19 273 ARG A N 1
ATOM 2089 C CA . ARG A 1 273 ? -6.699 -5.269 18.493 1.00 98.19 273 ARG A CA 1
ATOM 2090 C C . ARG A 1 273 ? -6.043 -4.663 19.731 1.00 98.19 273 ARG A C 1
ATOM 2092 O O . ARG A 1 273 ? -4.832 -4.496 19.741 1.00 98.19 273 ARG A O 1
ATOM 2099 N N . LEU A 1 274 ? -6.821 -4.371 20.774 1.00 98.31 274 LEU A N 1
ATOM 2100 C CA . LEU A 1 274 ? -6.328 -3.810 22.032 1.00 98.31 274 LEU A CA 1
ATOM 2101 C C . LEU A 1 274 ? -5.272 -4.714 22.679 1.00 98.31 274 LEU A C 1
ATOM 2103 O O . LEU A 1 274 ? -4.211 -4.243 23.084 1.00 98.31 274 LEU A O 1
ATOM 2107 N N . ASN A 1 275 ? -5.553 -6.016 22.758 1.00 98.12 275 ASN A N 1
ATOM 2108 C CA . ASN A 1 275 ? -4.624 -6.995 23.320 1.00 98.12 275 ASN A CA 1
ATOM 2109 C C . ASN A 1 275 ? -3.332 -7.079 22.500 1.00 98.12 275 ASN A C 1
ATOM 2111 O O . ASN A 1 275 ? -2.243 -7.147 23.071 1.00 98.12 275 ASN A O 1
ATOM 2115 N N . LEU A 1 276 ? -3.442 -7.021 21.171 1.00 97.69 276 LEU A N 1
ATOM 2116 C CA . LEU A 1 276 ? -2.286 -7.036 20.285 1.00 97.69 276 LEU A CA 1
ATOM 2117 C C . LEU A 1 276 ? -1.450 -5.755 20.397 1.00 97.69 276 LEU A C 1
ATOM 2119 O O . LEU A 1 276 ? -0.232 -5.838 20.513 1.00 97.69 276 LEU A O 1
ATOM 2123 N N . SER A 1 277 ? -2.078 -4.578 20.444 1.00 97.81 277 SER A N 1
ATOM 2124 C CA . SER A 1 277 ? -1.375 -3.307 20.660 1.00 97.81 277 SER A CA 1
ATOM 2125 C C . SER A 1 277 ? -0.624 -3.293 21.993 1.00 97.81 277 SER A C 1
ATOM 2127 O O . SER A 1 277 ? 0.540 -2.900 22.028 1.00 97.81 277 SER A O 1
ATOM 2129 N N . LYS A 1 278 ? -1.223 -3.824 23.068 1.00 96.69 278 LYS A N 1
ATOM 2130 C CA . LYS A 1 278 ? -0.537 -4.004 24.360 1.00 96.69 278 LYS A CA 1
ATOM 2131 C C . LYS A 1 278 ? 0.680 -4.922 24.252 1.00 96.69 278 LYS A C 1
ATOM 2133 O O . LYS A 1 278 ? 1.742 -4.584 24.769 1.00 96.69 278 LYS A O 1
ATOM 2138 N N . LEU A 1 279 ? 0.547 -6.057 23.558 1.00 96.81 279 LEU A N 1
ATOM 2139 C CA . LEU A 1 279 ? 1.655 -6.988 23.322 1.00 96.81 279 LEU A CA 1
ATOM 2140 C C . LEU A 1 279 ? 2.806 -6.319 22.555 1.00 96.81 279 LEU A C 1
ATOM 2142 O O . LEU A 1 279 ? 3.972 -6.509 22.894 1.00 96.81 279 LEU A O 1
ATOM 2146 N N . LEU A 1 280 ? 2.473 -5.506 21.552 1.00 96.25 280 LEU A N 1
ATOM 2147 C CA . LEU A 1 280 ? 3.433 -4.760 20.737 1.00 96.25 280 LEU A CA 1
ATOM 2148 C C . LEU A 1 280 ? 3.985 -3.505 21.425 1.00 96.25 280 LEU A C 1
ATOM 2150 O O . LEU A 1 280 ? 4.864 -2.856 20.860 1.00 96.25 280 LEU A O 1
ATOM 2154 N N . LYS A 1 281 ? 3.482 -3.155 22.618 1.00 96.75 281 LYS A N 1
ATOM 2155 C CA . LYS A 1 281 ? 3.744 -1.876 23.299 1.00 96.75 281 LYS A CA 1
ATOM 2156 C C . LYS A 1 281 ? 3.419 -0.657 22.419 1.00 96.75 281 LYS A C 1
ATOM 2158 O O . LYS A 1 281 ? 4.025 0.401 22.557 1.00 96.75 281 LYS A O 1
ATOM 2163 N N . ASP A 1 282 ? 2.450 -0.809 21.521 1.00 96.94 282 ASP A N 1
ATOM 2164 C CA . ASP A 1 282 ? 1.924 0.256 20.675 1.00 96.94 282 ASP A CA 1
ATOM 2165 C C . ASP A 1 282 ? 0.872 1.052 21.456 1.00 96.94 282 ASP A C 1
ATOM 2167 O O . ASP A 1 282 ? -0.325 0.753 21.421 1.00 96.94 282 ASP A O 1
ATOM 2171 N N . LEU A 1 283 ? 1.336 2.070 22.185 1.00 97.06 283 LEU A N 1
ATOM 2172 C CA . LEU A 1 283 ? 0.475 2.939 22.989 1.00 97.06 283 LEU A CA 1
ATOM 2173 C C . LEU A 1 283 ? -0.545 3.702 22.132 1.00 97.06 283 LEU A C 1
ATOM 2175 O O . LEU A 1 283 ? -1.670 3.933 22.577 1.00 97.06 283 LEU A O 1
ATOM 2179 N N . ARG A 1 284 ? -0.195 4.066 20.890 1.00 96.19 284 ARG A N 1
ATOM 2180 C CA . ARG A 1 284 ? -1.121 4.768 19.992 1.00 96.19 284 ARG A CA 1
ATOM 2181 C C . ARG A 1 284 ? -2.245 3.840 19.539 1.00 96.19 284 ARG A C 1
ATOM 2183 O O . ARG A 1 284 ? -3.408 4.239 19.553 1.00 96.19 284 ARG A O 1
ATOM 2190 N N . GLY A 1 285 ? -1.922 2.603 19.171 1.00 96.50 285 GLY A N 1
ATOM 2191 C CA . GLY A 1 285 ? -2.918 1.584 18.851 1.00 96.50 285 GLY A CA 1
ATOM 2192 C C . GLY A 1 285 ? -3.793 1.211 20.049 1.00 96.50 285 GLY A C 1
ATOM 2193 O O . GLY A 1 285 ? -5.003 1.044 19.880 1.00 96.50 285 GLY A O 1
ATOM 2194 N N . GLU A 1 286 ? -3.213 1.150 21.253 1.00 97.75 286 GLU A N 1
ATOM 2195 C CA . GLU A 1 286 ? -3.942 0.922 22.507 1.00 97.75 286 GLU A CA 1
ATOM 2196 C C . GLU A 1 286 ? -4.978 2.031 22.756 1.00 97.75 286 GLU A C 1
ATOM 2198 O O . GLU A 1 286 ? -6.160 1.737 22.955 1.00 97.75 286 GLU A O 1
ATOM 2203 N N . GLU A 1 287 ? -4.566 3.300 22.668 1.00 97.75 287 GLU A N 1
ATOM 2204 C CA . GLU A 1 287 ? -5.443 4.466 22.836 1.00 97.75 287 GLU A CA 1
ATOM 2205 C C . GLU A 1 287 ? -6.603 4.456 21.831 1.00 97.75 287 GLU A C 1
ATOM 2207 O O . GLU A 1 287 ? -7.769 4.586 22.218 1.00 97.75 287 GLU A O 1
ATOM 2212 N N . GLN A 1 288 ? -6.311 4.214 20.551 1.00 97.12 288 GLN A N 1
ATOM 2213 C CA . GLN A 1 288 ? -7.323 4.177 19.495 1.00 97.12 288 GLN A CA 1
ATOM 2214 C C . GLN A 1 288 ? -8.323 3.026 19.672 1.00 97.12 288 GLN A C 1
ATOM 2216 O O . GLN A 1 288 ? -9.515 3.181 19.378 1.00 97.12 288 GLN A O 1
ATOM 2221 N N . ALA A 1 289 ? -7.858 1.857 20.123 1.00 98.00 289 ALA A N 1
ATOM 2222 C CA . ALA A 1 289 ? -8.725 0.715 20.390 1.00 98.00 289 ALA A CA 1
ATOM 2223 C C . ALA A 1 289 ? -9.643 0.984 21.594 1.00 98.00 289 ALA A C 1
ATOM 2225 O O . ALA A 1 289 ? -10.839 0.708 21.517 1.00 98.00 289 ALA A O 1
ATOM 2226 N N . LEU A 1 290 ? -9.124 1.592 22.667 1.00 98.38 290 LEU A N 1
ATOM 2227 C CA . LEU A 1 290 ? -9.925 1.989 23.831 1.00 98.38 290 LEU A CA 1
ATOM 2228 C C . LEU A 1 290 ? -10.975 3.045 23.477 1.00 98.38 290 LEU A C 1
ATOM 2230 O O . LEU A 1 290 ? -12.128 2.902 23.880 1.00 98.38 290 LEU A O 1
ATOM 2234 N N . ARG A 1 291 ? -10.613 4.043 22.661 1.00 97.12 291 ARG A N 1
ATOM 2235 C CA . ARG A 1 291 ? -11.570 5.021 22.122 1.00 97.12 291 ARG A CA 1
ATOM 2236 C C . ARG A 1 291 ? -12.702 4.335 21.359 1.00 97.12 291 ARG A C 1
ATOM 2238 O O . ARG A 1 291 ? -13.868 4.629 21.596 1.00 97.12 291 ARG A O 1
ATOM 2245 N N . SER A 1 292 ? -12.358 3.410 20.464 1.00 97.50 292 SER A N 1
ATOM 2246 C CA . SER A 1 292 ? -13.346 2.692 19.649 1.00 97.50 292 SER A CA 1
ATOM 2247 C C . SER A 1 292 ? -14.284 1.846 20.518 1.00 97.50 292 SER A C 1
ATOM 2249 O O . SER A 1 292 ? -15.491 1.862 20.303 1.00 97.50 292 SER A O 1
ATOM 2251 N N . LEU A 1 293 ? -13.756 1.163 21.543 1.00 97.88 293 LEU A N 1
ATOM 2252 C CA . LEU A 1 293 ? -14.578 0.418 22.502 1.00 97.88 293 LEU A CA 1
ATOM 2253 C C . LEU A 1 293 ? -15.521 1.327 23.290 1.00 97.88 293 LEU A C 1
ATOM 2255 O O . LEU A 1 293 ? -16.680 0.964 23.455 1.00 97.88 293 LEU A O 1
ATOM 2259 N N . GLY A 1 294 ? -15.043 2.485 23.755 1.00 96.44 294 GLY A N 1
ATOM 2260 C CA . GLY A 1 294 ? -15.882 3.475 24.434 1.00 96.44 294 GLY A CA 1
ATOM 2261 C C . GLY A 1 294 ? -17.084 3.866 23.575 1.00 96.44 294 GLY A C 1
ATOM 2262 O O . GLY A 1 294 ? -18.222 3.681 23.997 1.00 96.44 294 GLY A O 1
ATOM 2263 N N . VAL A 1 295 ? -16.834 4.261 22.323 1.00 94.69 295 VAL A N 1
ATOM 2264 C CA . VAL A 1 295 ? -17.886 4.628 21.359 1.00 94.69 295 VAL A CA 1
ATOM 2265 C C . VAL A 1 295 ? -18.862 3.474 21.106 1.00 94.69 295 VAL A C 1
ATOM 2267 O O . VAL A 1 295 ? -20.071 3.691 21.055 1.00 94.69 295 VAL A O 1
ATOM 2270 N N . PHE A 1 296 ? -18.370 2.241 20.961 1.00 95.62 296 PHE A N 1
ATOM 2271 C CA . PHE A 1 296 ? -19.239 1.087 20.719 1.00 95.62 296 PHE A CA 1
ATOM 2272 C C . PHE A 1 296 ? -20.112 0.747 21.929 1.00 95.62 296 PHE A C 1
ATOM 2274 O O . PHE A 1 296 ? -21.298 0.470 21.759 1.00 95.62 296 PHE A O 1
ATOM 2281 N N . TYR A 1 297 ? -19.564 0.806 23.145 1.00 95.69 297 TYR A N 1
ATOM 2282 C CA . TYR A 1 297 ? -20.337 0.580 24.366 1.00 95.69 297 TYR A CA 1
ATOM 2283 C C . TYR A 1 297 ? -21.381 1.672 24.597 1.00 95.69 297 TYR A C 1
ATOM 2285 O O . TYR A 1 297 ? -22.508 1.366 24.980 1.00 95.69 297 TYR A O 1
ATOM 2293 N N . GLU A 1 298 ? -21.056 2.927 24.294 1.00 92.75 298 GLU A N 1
ATOM 2294 C CA . GLU A 1 298 ? -22.036 4.011 24.308 1.00 92.75 298 GLU A CA 1
ATOM 2295 C C . GLU A 1 298 ? -23.181 3.793 23.326 1.00 92.75 298 GLU A C 1
ATOM 2297 O O . GLU A 1 298 ? -24.341 3.950 23.700 1.00 92.75 298 GLU A O 1
ATOM 2302 N N . GLY A 1 299 ? -22.865 3.395 22.089 1.00 91.25 299 GLY A N 1
ATOM 2303 C CA . GLY A 1 299 ? -23.873 3.087 21.075 1.00 91.25 299 GLY A CA 1
ATOM 2304 C C . GLY A 1 299 ? -24.827 1.964 21.495 1.00 91.25 299 GLY A C 1
ATOM 2305 O O . GLY A 1 299 ? -25.973 1.939 21.057 1.00 91.25 299 GLY A O 1
ATOM 2306 N N . LEU A 1 300 ? -24.378 1.070 22.381 1.00 92.94 300 LEU A N 1
ATOM 2307 C CA . LEU A 1 300 ? -25.182 0.004 22.985 1.00 92.94 300 LEU A CA 1
ATOM 2308 C C . LEU A 1 300 ? -25.902 0.414 24.282 1.00 92.94 300 LEU A C 1
ATOM 2310 O O . LEU A 1 300 ? -26.599 -0.410 24.872 1.00 92.94 300 LEU A O 1
ATOM 2314 N N . GLY A 1 301 ? -25.714 1.642 24.770 1.00 92.19 301 GLY A N 1
ATOM 2315 C CA . GLY A 1 301 ? -26.226 2.083 26.072 1.00 92.19 301 GLY A CA 1
ATOM 2316 C C . GLY A 1 301 ? -25.506 1.456 27.275 1.00 92.19 301 GLY A C 1
ATOM 2317 O O . GLY A 1 301 ? -25.968 1.577 28.407 1.00 92.19 301 GLY A O 1
ATOM 2318 N N . GLN A 1 302 ? -24.361 0.803 27.065 1.00 94.12 302 GLN A N 1
ATOM 2319 C CA . GLN A 1 302 ? -23.540 0.179 28.108 1.00 94.12 302 GLN A CA 1
ATOM 2320 C C . GLN A 1 302 ? -22.610 1.219 28.753 1.00 94.12 302 GLN A C 1
ATOM 2322 O O . GLN A 1 302 ? -21.383 1.145 28.673 1.00 94.12 302 GLN A O 1
ATOM 2327 N N . VAL A 1 303 ? -23.215 2.225 29.391 1.00 92.88 303 VAL A N 1
ATOM 2328 C CA . VAL A 1 303 ? -22.535 3.453 29.839 1.00 92.88 303 VAL A CA 1
ATOM 2329 C C . VAL A 1 303 ? -21.401 3.182 30.838 1.00 92.88 303 VAL A C 1
ATOM 2331 O O . VAL A 1 303 ? -20.343 3.799 30.743 1.00 92.88 303 VAL A O 1
ATOM 2334 N N . HIS A 1 304 ? -21.566 2.218 31.749 1.00 92.75 304 HIS A N 1
ATOM 2335 C CA . HIS A 1 304 ? -20.505 1.841 32.693 1.00 92.75 304 HIS A CA 1
ATOM 2336 C C . HIS A 1 304 ? -19.281 1.242 31.990 1.00 92.75 304 HIS A C 1
ATOM 2338 O O . HIS A 1 304 ? -18.154 1.638 32.273 1.00 92.75 304 HIS A O 1
ATOM 2344 N N . GLN A 1 305 ? -19.492 0.345 31.022 1.00 94.94 305 GLN A N 1
ATOM 2345 C CA . GLN A 1 305 ? -18.393 -0.240 30.251 1.00 94.94 305 GLN A CA 1
ATOM 2346 C C . GLN A 1 305 ? -17.705 0.821 29.391 1.00 94.94 305 GLN A C 1
ATOM 2348 O O . GLN A 1 305 ? -16.485 0.792 29.264 1.00 94.94 305 GLN A O 1
ATOM 2353 N N . ALA A 1 306 ? -18.450 1.784 28.840 1.00 96.00 306 ALA A N 1
ATOM 2354 C CA . ALA A 1 306 ? -17.862 2.914 28.129 1.00 96.00 306 ALA A CA 1
ATOM 2355 C C . ALA A 1 306 ? -16.957 3.762 29.040 1.00 96.00 306 ALA A C 1
ATOM 2357 O O . ALA A 1 306 ? -15.813 4.034 28.668 1.00 96.00 306 ALA A O 1
ATOM 2358 N N . ALA A 1 307 ? -17.430 4.112 30.244 1.00 94.44 307 ALA A N 1
ATOM 2359 C CA . ALA A 1 307 ? -16.655 4.865 31.231 1.00 94.44 307 ALA A CA 1
ATOM 2360 C C . ALA A 1 307 ? -15.323 4.170 31.557 1.00 94.44 307 ALA A C 1
ATOM 2362 O O . ALA A 1 307 ? -14.267 4.790 31.447 1.00 94.44 307 ALA A O 1
ATOM 2363 N N . GLU A 1 308 ? -15.349 2.862 31.842 1.00 95.88 308 GLU A N 1
ATOM 2364 C CA . GLU A 1 308 ? -14.135 2.075 32.107 1.00 95.88 308 GLU A CA 1
ATOM 2365 C C . GLU A 1 308 ? -13.119 2.158 30.955 1.00 95.88 308 GLU A C 1
ATOM 2367 O O . GLU A 1 308 ? -11.912 2.278 31.181 1.00 95.88 308 GLU A O 1
ATOM 2372 N N . ARG A 1 309 ? -13.578 2.103 29.695 1.00 97.75 309 ARG A N 1
ATOM 2373 C CA . ARG A 1 309 ? -12.673 2.189 28.534 1.00 97.75 309 ARG A CA 1
ATOM 2374 C C . ARG A 1 309 ? -12.080 3.578 28.372 1.00 97.75 309 ARG A C 1
ATOM 2376 O O . ARG A 1 309 ? -10.900 3.670 28.032 1.00 97.75 309 ARG A O 1
ATOM 2383 N N . TYR A 1 310 ? -12.842 4.634 28.639 1.00 96.81 310 TYR A N 1
ATOM 2384 C CA . TYR A 1 310 ? -12.310 5.992 28.595 1.00 96.81 310 TYR A CA 1
ATOM 2385 C C . TYR A 1 310 ? -11.356 6.301 29.748 1.00 96.81 310 TYR A C 1
ATOM 2387 O O . TYR A 1 310 ? -10.354 6.974 29.521 1.00 96.81 310 TYR A O 1
ATOM 2395 N N . GLU A 1 311 ? -11.573 5.747 30.941 1.00 95.81 311 GLU A N 1
ATOM 2396 C CA . GLU A 1 311 ? -10.610 5.855 32.044 1.00 95.81 311 GLU A CA 1
ATOM 2397 C C . GLU A 1 311 ? -9.286 5.178 31.675 1.00 95.81 311 GLU A C 1
ATOM 2399 O O . GLU A 1 311 ? -8.217 5.772 31.820 1.00 95.81 311 GLU A O 1
ATOM 2404 N N . MET A 1 312 ? -9.338 3.964 31.110 1.00 97.44 312 MET A N 1
ATOM 2405 C CA . MET A 1 312 ? -8.140 3.298 30.588 1.00 97.44 312 MET A CA 1
ATOM 2406 C C . MET A 1 312 ? -7.463 4.136 29.493 1.00 97.44 312 MET A C 1
ATOM 2408 O O . MET A 1 312 ? -6.239 4.268 29.492 1.00 97.44 312 MET A O 1
ATOM 2412 N N . ARG A 1 313 ? -8.245 4.726 28.577 1.00 97.50 313 ARG A N 1
ATOM 2413 C CA . ARG A 1 313 ? -7.742 5.590 27.497 1.00 97.50 313 ARG A CA 1
ATOM 2414 C C . ARG A 1 313 ? -7.011 6.811 28.057 1.00 97.50 313 ARG A C 1
ATOM 2416 O O . ARG A 1 313 ? -5.930 7.132 27.572 1.00 97.50 313 ARG A O 1
ATOM 2423 N N . LEU A 1 314 ? -7.558 7.444 29.095 1.00 96.19 314 LEU A N 1
ATOM 2424 C CA . LEU A 1 314 ? -6.949 8.585 29.780 1.00 96.19 314 LEU A CA 1
ATOM 2425 C C . LEU A 1 314 ? -5.571 8.224 30.358 1.00 96.19 314 LEU A C 1
ATOM 2427 O O . LEU A 1 314 ? -4.610 8.976 30.192 1.00 96.19 314 LEU A O 1
ATOM 2431 N N . GLN A 1 315 ? -5.437 7.040 30.969 1.00 96.06 315 GLN A N 1
ATOM 2432 C CA . GLN A 1 315 ? -4.145 6.562 31.478 1.00 96.06 315 GLN A CA 1
ATOM 2433 C C . GLN A 1 315 ? -3.125 6.304 30.359 1.00 96.06 315 GLN A C 1
ATOM 2435 O O . GLN A 1 315 ? -1.933 6.539 30.547 1.00 96.06 315 GLN A O 1
ATOM 2440 N N . VAL A 1 316 ? -3.562 5.833 29.187 1.00 96.94 316 VAL A N 1
ATOM 2441 C CA . VAL A 1 316 ? -2.673 5.673 28.023 1.00 96.94 316 VAL A CA 1
ATOM 2442 C C . VAL A 1 316 ? -2.250 7.033 27.467 1.00 96.94 316 VAL A C 1
ATOM 2444 O O . VAL A 1 316 ? -1.071 7.216 27.174 1.00 96.94 316 VAL A O 1
ATOM 2447 N N . ALA A 1 317 ? -3.161 8.007 27.394 1.00 96.38 317 ALA A N 1
ATOM 2448 C CA . ALA A 1 317 ? -2.837 9.370 26.970 1.00 96.38 317 ALA A CA 1
ATOM 2449 C C . ALA A 1 317 ? -1.792 10.034 27.885 1.00 96.38 317 ALA A C 1
ATOM 2451 O O . ALA A 1 317 ? -0.885 10.700 27.392 1.00 96.38 317 ALA A O 1
ATOM 2452 N N . ARG A 1 318 ? -1.843 9.769 29.200 1.00 95.19 318 ARG A N 1
ATOM 2453 C CA . ARG A 1 318 ? -0.780 10.169 30.140 1.00 95.19 318 ARG A CA 1
ATOM 2454 C C . ARG A 1 318 ? 0.571 9.556 29.801 1.00 95.19 318 ARG A C 1
ATOM 2456 O O . ARG A 1 318 ? 1.562 10.269 29.760 1.00 95.19 318 ARG A O 1
ATOM 2463 N N . LYS A 1 319 ? 0.612 8.246 29.539 1.00 96.00 319 LYS A N 1
ATOM 2464 C CA . LYS A 1 319 ? 1.854 7.546 29.161 1.00 96.00 319 LYS A CA 1
ATOM 2465 C C . LYS A 1 319 ? 2.440 8.045 27.839 1.00 96.00 319 LYS A C 1
ATOM 2467 O O . LYS A 1 319 ? 3.642 7.935 27.644 1.00 96.00 319 LYS A O 1
ATOM 2472 N N . LEU A 1 320 ? 1.590 8.528 26.934 1.00 95.88 320 LEU A N 1
ATOM 2473 C CA . LEU A 1 320 ? 1.994 9.140 25.668 1.00 95.88 320 LEU A CA 1
ATOM 2474 C C . LEU A 1 320 ? 2.480 10.587 25.824 1.00 95.88 320 LEU A C 1
ATOM 2476 O O . LEU A 1 320 ? 3.035 11.117 24.869 1.00 95.88 320 LEU A O 1
ATOM 2480 N N . GLU A 1 321 ? 2.236 11.223 26.976 1.00 95.88 321 GLU A N 1
ATOM 2481 C CA . GLU A 1 321 ? 2.450 12.661 27.198 1.00 95.88 321 GLU A CA 1
ATOM 2482 C C . GLU A 1 321 ? 1.732 13.544 26.152 1.00 95.88 321 GLU A C 1
ATOM 2484 O O . GLU A 1 321 ? 2.138 14.668 25.861 1.00 95.88 321 GLU A O 1
ATOM 2489 N N . ASP A 1 322 ? 0.621 13.046 25.593 1.00 95.38 322 ASP A N 1
ATOM 2490 C CA . ASP A 1 322 ? -0.158 13.746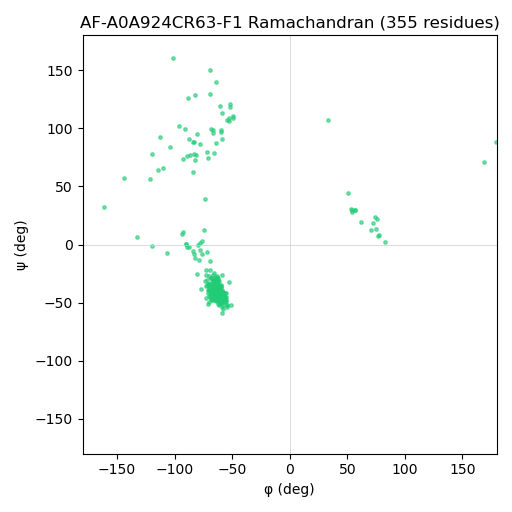 24.570 1.00 95.38 322 ASP A CA 1
ATOM 2491 C C . ASP A 1 322 ? -1.323 14.503 25.217 1.00 95.38 322 ASP A C 1
ATOM 2493 O O . ASP A 1 322 ? -2.362 13.932 25.572 1.00 95.38 322 ASP A O 1
ATOM 2497 N N . LEU A 1 323 ? -1.149 15.820 25.354 1.00 94.44 323 LEU A N 1
ATOM 2498 C CA . LEU A 1 323 ? -2.147 16.712 25.945 1.00 94.44 323 LEU A CA 1
ATOM 2499 C C . LEU A 1 323 ? -3.478 16.705 25.178 1.00 94.44 323 LEU A C 1
ATOM 2501 O O . LEU A 1 323 ? -4.535 16.793 25.802 1.00 94.44 323 LEU A O 1
ATOM 2505 N N . SER A 1 324 ? -3.448 16.590 23.847 1.00 95.56 324 SER A N 1
ATOM 2506 C CA . SER A 1 324 ? -4.670 16.607 23.037 1.00 95.56 324 SER A CA 1
ATOM 2507 C C . SER A 1 324 ? -5.495 15.349 23.283 1.00 95.56 324 SER A C 1
ATOM 2509 O O . SER A 1 324 ? -6.699 15.431 23.529 1.00 95.56 324 SER A O 1
ATOM 2511 N N . LEU A 1 325 ? -4.851 14.179 23.274 1.00 94.81 325 LEU A N 1
ATOM 2512 C CA . LEU A 1 325 ? -5.528 12.913 23.564 1.00 94.81 325 LEU A CA 1
ATOM 2513 C C . LEU A 1 325 ? -6.020 12.851 25.006 1.00 94.81 325 LEU A C 1
ATOM 2515 O O . LEU A 1 325 ? -7.100 12.314 25.258 1.00 94.81 325 LEU A O 1
ATOM 2519 N N . PHE A 1 326 ? -5.258 13.425 25.935 1.00 95.69 326 PHE A N 1
ATOM 2520 C CA . PHE A 1 326 ? -5.646 13.521 27.333 1.00 95.69 326 PHE A CA 1
ATOM 2521 C C . PHE A 1 326 ? -6.930 14.342 27.499 1.00 95.69 326 PHE A 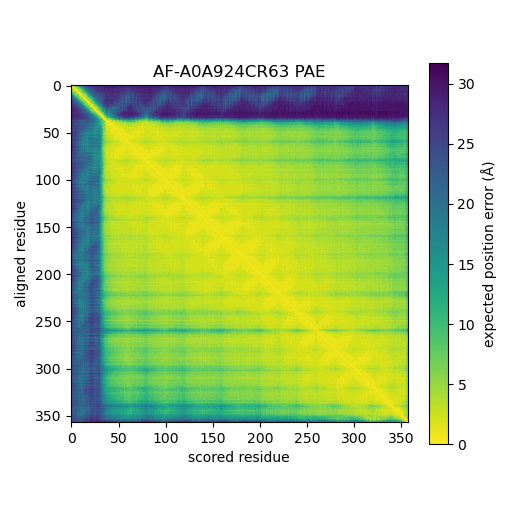C 1
ATOM 2523 O O . PHE A 1 326 ? -7.900 13.838 28.061 1.00 95.69 326 PHE A O 1
ATOM 2530 N N . GLN A 1 327 ? -6.982 15.551 26.931 1.00 94.88 327 GLN A N 1
ATOM 2531 C CA . GLN A 1 327 ? -8.174 16.407 26.971 1.00 94.88 327 GLN A CA 1
ATOM 2532 C C . GLN A 1 327 ? -9.383 15.739 26.305 1.00 94.88 327 GLN A C 1
ATOM 2534 O O . GLN A 1 327 ? -10.464 15.712 26.885 1.00 94.88 327 GLN A O 1
ATOM 2539 N N . GLN A 1 328 ? -9.195 15.108 25.139 1.00 95.38 328 GLN A N 1
ATOM 2540 C CA . GLN A 1 328 ? -10.273 14.370 24.470 1.00 95.38 328 GLN A CA 1
ATOM 2541 C C . GLN A 1 328 ? -10.830 13.236 25.341 1.00 95.38 328 GLN A C 1
ATOM 2543 O O . GLN A 1 328 ? -12.042 13.053 25.413 1.00 95.38 328 GLN A O 1
ATOM 2548 N N . ALA A 1 329 ? -9.963 12.468 26.010 1.00 94.88 329 ALA A N 1
ATOM 2549 C CA . ALA A 1 329 ? -10.401 11.404 26.908 1.00 94.88 329 ALA A CA 1
ATOM 2550 C C . ALA A 1 329 ? -11.135 11.955 28.146 1.00 94.88 329 ALA A C 1
ATOM 2552 O O . ALA A 1 329 ? -12.118 11.354 28.579 1.00 94.88 329 ALA A O 1
ATOM 2553 N N . GLN A 1 330 ? -10.712 13.106 28.684 1.00 95.38 330 GLN A N 1
ATOM 2554 C CA . GLN A 1 330 ? -11.432 13.786 29.767 1.00 95.38 330 GLN A CA 1
ATOM 2555 C C . GLN A 1 330 ? -12.815 14.257 29.328 1.00 95.38 330 GLN A C 1
ATOM 2557 O O . GLN A 1 330 ? -13.775 14.097 30.075 1.00 95.38 330 GLN A O 1
ATOM 2562 N N . ASP A 1 331 ? -12.933 14.830 28.134 1.00 95.12 331 ASP A N 1
ATOM 2563 C CA . ASP A 1 331 ? -14.210 15.332 27.631 1.00 95.12 331 ASP A CA 1
ATOM 2564 C C . ASP A 1 331 ? -15.203 14.190 27.375 1.00 95.12 331 ASP A C 1
ATOM 2566 O O . ASP A 1 331 ? -16.379 14.307 27.731 1.00 95.12 331 ASP A O 1
ATOM 2570 N N . ASP A 1 332 ? -14.725 13.048 26.868 1.00 95.00 332 ASP A N 1
ATOM 2571 C CA . ASP A 1 332 ? -15.528 11.825 26.761 1.00 95.00 332 ASP A CA 1
ATOM 2572 C C . ASP A 1 332 ? -16.002 11.324 28.138 1.00 95.00 332 ASP A C 1
ATOM 2574 O O . ASP A 1 332 ? -17.184 11.014 28.306 1.00 95.00 332 ASP A O 1
ATOM 2578 N N . LEU A 1 333 ? -15.127 11.314 29.153 1.00 95.00 333 LEU A N 1
ATOM 2579 C CA . LEU A 1 333 ? -15.490 10.928 30.525 1.00 95.00 333 LEU A CA 1
ATOM 2580 C C . LEU A 1 333 ? -16.503 11.885 31.151 1.00 95.00 333 LEU A C 1
ATOM 2582 O O . LEU A 1 333 ? -17.509 11.435 31.696 1.00 95.00 333 LEU A O 1
ATOM 2586 N N . LYS A 1 334 ? -16.281 13.200 31.049 1.00 94.25 334 LYS A N 1
ATOM 2587 C CA . LYS A 1 334 ? -17.208 14.219 31.566 1.00 94.25 334 LYS A CA 1
ATOM 2588 C C . LYS A 1 334 ? -18.587 14.053 30.945 1.00 94.25 334 LYS A C 1
ATOM 2590 O O . LYS A 1 334 ? -19.582 14.046 31.659 1.00 94.25 334 LYS A O 1
ATOM 2595 N N . ARG A 1 335 ? -18.654 13.863 29.626 1.00 94.19 335 ARG A N 1
ATOM 2596 C CA . ARG A 1 335 ? -19.913 13.629 28.914 1.00 94.19 335 ARG A CA 1
ATOM 2597 C C . ARG A 1 335 ? -20.628 12.376 29.428 1.00 94.19 335 ARG A C 1
ATOM 2599 O O . ARG A 1 335 ? -21.837 12.415 29.645 1.00 94.19 335 ARG A O 1
ATOM 2606 N N . ILE A 1 336 ? -19.892 11.293 29.668 1.00 93.56 336 ILE A N 1
ATOM 2607 C CA . ILE A 1 336 ? -20.447 10.044 30.200 1.00 93.56 336 ILE A CA 1
ATOM 2608 C C . ILE A 1 336 ? -20.949 10.194 31.638 1.00 93.56 336 ILE A C 1
ATOM 2610 O O . ILE A 1 336 ? -22.070 9.783 31.931 1.00 93.56 336 ILE A O 1
ATOM 2614 N N . PHE A 1 337 ? -20.179 10.820 32.526 1.00 92.44 337 PHE A N 1
ATOM 2615 C CA . PHE A 1 337 ? -20.594 11.009 33.918 1.00 92.44 337 PHE A CA 1
ATOM 2616 C C . PHE A 1 337 ? -21.716 12.040 34.072 1.00 92.44 337 PHE A C 1
ATOM 2618 O O . PHE A 1 337 ? -22.594 11.839 34.908 1.00 92.44 337 PHE A O 1
ATOM 2625 N N . CYS A 1 338 ? -21.788 13.054 33.203 1.00 91.19 338 CYS A N 1
ATOM 2626 C CA . CYS A 1 338 ? -22.967 13.917 33.088 1.00 91.19 338 CYS A CA 1
ATOM 2627 C C . CYS A 1 338 ? -24.230 13.103 32.771 1.00 91.19 338 CYS A C 1
ATOM 2629 O O . CYS A 1 338 ? -25.261 13.311 33.406 1.00 91.19 338 CYS A O 1
ATOM 2631 N N . ASN A 1 339 ? -24.152 12.149 31.835 1.00 86.69 339 ASN A N 1
ATOM 2632 C CA . ASN A 1 339 ? -25.286 11.282 31.493 1.00 86.69 339 ASN A CA 1
ATOM 2633 C C . ASN A 1 339 ? -25.679 10.338 32.643 1.00 86.69 339 ASN A C 1
ATOM 2635 O O . ASN A 1 339 ? -26.845 9.969 32.756 1.00 86.69 339 ASN A O 1
ATOM 2639 N N . LEU A 1 340 ? -24.722 9.954 33.493 1.00 88.88 340 LEU A N 1
ATOM 2640 C CA . LEU A 1 340 ? -24.959 9.147 34.696 1.00 88.88 340 LEU A CA 1
ATOM 2641 C C . LEU A 1 340 ? -25.438 9.974 35.903 1.00 88.88 340 LEU A C 1
ATOM 2643 O O . LEU A 1 340 ? -25.865 9.391 36.897 1.00 88.88 340 LEU A O 1
ATOM 2647 N N . GLY A 1 341 ? -25.368 11.307 35.836 1.00 90.06 341 GLY A N 1
ATOM 2648 C CA . GLY A 1 341 ? -25.663 12.203 36.958 1.00 90.06 341 GLY A CA 1
ATOM 2649 C C . GLY A 1 341 ? -24.571 12.256 38.038 1.00 90.06 341 GLY A C 1
ATOM 2650 O O . GLY A 1 341 ? -24.818 12.782 39.121 1.00 90.06 341 GLY A O 1
ATOM 2651 N N . ASP A 1 342 ? -23.373 11.734 37.762 1.00 92.56 342 ASP A N 1
ATOM 2652 C CA . ASP A 1 342 ? -22.230 11.737 38.685 1.00 92.56 342 ASP A CA 1
ATOM 2653 C C . ASP A 1 342 ? -21.397 13.017 38.495 1.00 92.56 342 ASP A C 1
ATOM 2655 O O . ASP A 1 342 ? -20.348 13.037 37.843 1.00 92.56 342 ASP A O 1
ATOM 2659 N N . PHE A 1 343 ? -21.907 14.131 39.024 1.00 91.12 343 PHE A N 1
ATOM 2660 C CA . PHE A 1 343 ? -21.261 15.442 38.890 1.00 91.12 343 PHE A CA 1
ATOM 2661 C C . PHE A 1 343 ? -19.953 15.562 39.685 1.00 91.12 343 PHE A C 1
ATOM 2663 O O . PHE A 1 343 ? -19.100 16.375 39.320 1.00 91.12 343 PHE A O 1
ATOM 2670 N N . ASP A 1 344 ? -19.759 14.731 40.711 1.00 91.31 344 ASP A N 1
ATOM 2671 C CA . ASP A 1 344 ? -18.516 14.689 41.485 1.00 91.31 344 ASP A CA 1
ATOM 2672 C C . ASP A 1 344 ? -17.360 14.215 40.601 1.00 91.31 344 ASP A C 1
ATOM 2674 O O . ASP A 1 344 ? -16.305 14.857 40.542 1.00 91.31 344 ASP A O 1
ATOM 2678 N N . ARG A 1 345 ? -17.580 13.151 39.818 1.00 90.44 345 ARG A N 1
ATOM 2679 C CA . ARG A 1 345 ? -16.597 12.700 38.829 1.00 90.44 345 ARG A CA 1
ATOM 2680 C C . ARG A 1 345 ? -16.387 13.703 37.703 1.00 90.44 345 ARG A C 1
ATOM 2682 O O . ARG A 1 345 ? -15.249 13.905 37.282 1.00 90.44 345 ARG A O 1
ATOM 2689 N N . VAL A 1 346 ? -17.433 14.385 37.233 1.00 91.06 346 VAL A N 1
ATOM 2690 C CA . VAL A 1 346 ? -17.283 15.459 36.228 1.00 91.06 346 VAL A CA 1
ATOM 2691 C C . VAL A 1 346 ? -16.362 16.567 36.743 1.00 91.06 346 VAL A C 1
ATOM 2693 O O . VAL A 1 346 ? -15.462 17.011 36.023 1.00 91.06 346 VAL A O 1
ATOM 2696 N N . HIS A 1 347 ? -16.549 16.994 37.994 1.00 90.62 347 HIS A N 1
ATOM 2697 C CA . HIS A 1 347 ? -15.685 17.980 38.634 1.00 90.62 347 HIS A CA 1
ATOM 2698 C C . HIS A 1 347 ? -14.248 17.453 38.774 1.00 90.62 347 HIS A C 1
ATOM 2700 O O . HIS A 1 347 ? -13.302 18.153 38.411 1.00 90.62 347 HIS A O 1
ATOM 2706 N N . GLN A 1 348 ? -14.073 16.199 39.204 1.00 91.50 348 GLN A N 1
ATOM 2707 C CA . GLN A 1 348 ? -12.761 15.551 39.295 1.00 91.50 348 GLN A CA 1
ATOM 2708 C C . GLN A 1 348 ? -12.006 15.594 37.955 1.00 91.50 348 GLN A C 1
ATOM 2710 O O . GLN A 1 348 ? -10.893 16.116 37.897 1.00 91.50 348 GLN A O 1
ATOM 2715 N N . PHE A 1 349 ? -12.620 15.130 36.861 1.00 89.81 349 PHE A N 1
ATOM 2716 C CA . PHE A 1 349 ? -11.996 15.131 35.529 1.00 89.81 349 PHE A CA 1
ATOM 2717 C C . PHE A 1 349 ? -11.822 16.534 34.930 1.00 89.81 349 PHE A C 1
ATOM 2719 O O . PHE A 1 349 ? -11.100 16.697 33.951 1.00 89.81 349 PHE A O 1
ATOM 2726 N N . SER A 1 350 ? -12.474 17.559 35.482 1.00 86.19 350 SER A N 1
ATOM 2727 C CA . SER A 1 350 ? -12.281 18.955 35.062 1.00 86.19 350 SER A CA 1
ATOM 2728 C C . SER A 1 350 ? -11.037 19.594 35.677 1.00 86.19 350 SER A C 1
ATOM 2730 O O . SER A 1 350 ? -10.475 20.511 35.083 1.00 86.19 350 SER A O 1
ATOM 2732 N N . HIS A 1 351 ? -10.592 19.095 36.832 1.00 85.75 351 HIS A N 1
ATOM 2733 C CA . HIS A 1 351 ? -9.413 19.590 37.547 1.00 85.75 351 HIS A CA 1
ATOM 2734 C C . HIS A 1 351 ? -8.202 18.657 37.464 1.00 85.75 351 HIS A C 1
ATOM 2736 O O . HIS A 1 351 ? -7.108 19.022 37.891 1.00 85.75 351 HIS A O 1
ATOM 2742 N N . GLU A 1 352 ? -8.375 17.461 36.909 1.00 89.25 352 GLU A N 1
ATOM 2743 C CA . GLU A 1 352 ? -7.287 16.519 36.702 1.00 89.25 352 GLU A CA 1
ATOM 2744 C C . GLU A 1 352 ? -6.316 17.022 35.615 1.00 89.25 352 GLU A C 1
ATOM 2746 O O . GLU A 1 352 ? -6.725 17.399 34.516 1.00 89.25 352 GLU A O 1
ATOM 2751 N N . SER A 1 353 ? -5.014 17.026 35.915 1.00 85.56 353 SER A N 1
ATOM 2752 C CA . SER A 1 353 ? -3.957 17.446 34.990 1.00 85.56 353 SER A CA 1
ATOM 2753 C C . SER A 1 353 ? -3.234 16.251 34.359 1.00 85.56 353 SER A C 1
ATOM 2755 O O . SER A 1 353 ? -3.258 15.123 34.872 1.00 85.56 353 SER A O 1
ATOM 2757 N N . LEU A 1 354 ? -2.565 16.510 33.229 1.00 84.50 354 LEU A N 1
ATOM 2758 C CA . LEU A 1 354 ? -1.681 15.540 32.576 1.00 84.50 354 LEU A CA 1
ATOM 2759 C C . LEU A 1 354 ? -0.522 15.142 33.507 1.00 84.50 354 LEU A C 1
ATOM 2761 O O . LEU A 1 354 ? -0.223 13.957 33.641 1.00 84.50 354 LEU A O 1
ATOM 2765 N N . HIS A 1 355 ? 0.055 16.131 34.196 1.00 83.19 355 HIS A N 1
ATOM 2766 C CA . HIS A 1 355 ? 1.086 15.967 35.220 1.00 83.19 355 HIS A CA 1
ATOM 2767 C C . HIS A 1 355 ? 0.513 16.373 36.586 1.00 83.19 355 HIS A C 1
ATOM 2769 O O . HIS A 1 355 ? 0.492 17.569 36.904 1.00 83.19 355 HIS A O 1
ATOM 2775 N N . PRO A 1 356 ? -0.043 15.430 37.367 1.00 71.56 356 PRO A N 1
ATOM 2776 C CA . PRO A 1 356 ? -0.408 15.703 38.752 1.00 71.56 356 PRO A CA 1
ATOM 2777 C C . PRO A 1 356 ? 0.857 16.006 39.568 1.00 71.56 356 PRO A C 1
ATOM 2779 O O . PRO A 1 356 ? 1.905 15.408 39.322 1.00 71.56 356 PRO A O 1
ATOM 2782 N N . ALA A 1 357 ? 0.744 16.991 40.462 1.00 54.25 357 ALA A N 1
ATOM 2783 C CA . ALA A 1 357 ? 1.841 17.521 41.275 1.00 54.25 357 ALA A CA 1
ATOM 2784 C C . ALA A 1 357 ? 2.413 16.509 42.276 1.00 54.25 357 ALA A C 1
ATOM 2786 O O . ALA A 1 357 ? 1.642 15.633 42.737 1.00 54.25 357 ALA A O 1
#

pLDDT: mean 89.15, std 19.62, range [22.62, 98.75]

Mean predicted aligned error: 8.23 Å

Radius of gyration: 26.51 Å; Cα contacts (8 Å, |Δi|>4): 478; chains: 1; bounding box: 65×38×76 Å

Solvent-accessible surface area (backbone atoms only — not comparable to full-atom values): 17972 Å² total; per-residue (Å²): 135,83,81,79,77,77,75,77,75,77,75,76,84,76,78,88,86,81,81,84,72,86,77,77,74,80,80,72,66,91,81,68,87,84,77,78,53,74,67,51,55,51,37,52,52,50,18,53,49,24,44,54,52,16,51,54,27,44,78,72,66,40,29,70,59,14,36,52,25,17,52,51,16,30,53,32,20,57,75,66,67,36,58,72,55,26,23,52,28,26,35,52,30,10,50,32,26,42,76,64,66,39,32,69,58,11,35,54,31,10,51,55,14,33,58,40,19,66,73,73,66,36,61,71,59,29,28,52,23,29,40,50,32,12,51,26,29,42,76,72,68,38,34,69,58,13,40,52,33,18,49,53,16,22,54,50,12,58,73,74,64,35,59,65,52,26,26,55,22,23,40,52,36,14,55,28,29,45,74,74,67,40,36,68,60,11,44,54,26,22,51,52,19,35,54,42,18,59,74,73,65,37,63,67,59,32,42,52,34,26,48,50,41,15,52,39,28,40,73,66,73,37,39,71,60,11,41,54,29,32,52,52,31,34,54,48,22,59,77,68,70,35,67,70,57,29,41,55,35,25,51,54,38,16,55,38,28,41,77,67,74,36,52,68,60,13,47,52,30,29,52,54,26,28,56,48,18,57,75,70,67,34,60,69,52,30,32,55,26,24,50,50,47,19,56,53,26,46,76,70,67,38,53,69,65,14,46,56,26,29,55,54,24,30,57,42,20,47,77,66,69,37,65,68,56,29,50,52,28,34,53,53,40,33,55,51,27,55,75,72,67,38,57,68,59,28,52,48,55,70,70,61,60,86,76,72,130

Sequence (357 aa):
MPQTSIEADGVEADIEGDLLGRSGRLDLESSSVSEMCESEVAEALAAETFVQSGLQHQDQGDYAQAIQDFLNAVTHYRAIQNVGGEERALGSLGLACYNAGDHARAIEYSTRSFKLACQTNNHINAVKVLGTIGNAYRHLGNSIQAIHYQNESRALAEHIGDQRGAMAAFNNLGLAFKAIQDYDQAILNEKQALNLAQQLKDRTVEAQVLKNLGNAYYASGQPAQAVHYYERRLHLARSLNQPRLEAQVLKNLSTACYSTGNPEKAINYTIARLNLSKLLKDLRGEEQALRSLGVFYEGLGQVHQAAERYEMRLQVARKLEDLSLFQQAQDDLKRIFCNLGDFDRVHQFSHESLHPA